Protein AF-A0A9D8E4B7-F1 (afdb_monomer_lite)

Structure (mmCIF, N/CA/C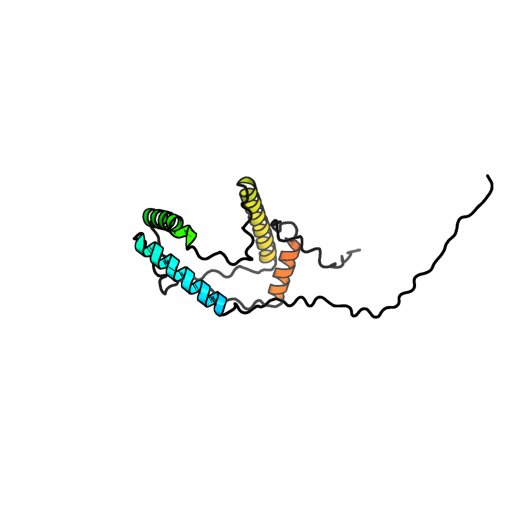/O backbone):
data_AF-A0A9D8E4B7-F1
#
_entry.id   AF-A0A9D8E4B7-F1
#
loop_
_atom_site.group_PDB
_atom_site.id
_atom_site.type_symbol
_atom_site.label_atom_id
_atom_site.label_alt_id
_atom_site.label_comp_id
_atom_site.label_asym_id
_atom_site.label_entity_id
_atom_site.label_seq_id
_atom_site.pdbx_PDB_ins_code
_atom_site.Cartn_x
_atom_site.Cartn_y
_atom_site.Cartn_z
_atom_site.occupancy
_atom_site.B_iso_or_equiv
_atom_site.auth_seq_id
_atom_site.auth_comp_id
_atom_site.auth_asym_id
_atom_site.auth_atom_id
_atom_site.pdbx_PDB_model_num
ATOM 1 N N . MET A 1 1 ? 39.297 -64.237 6.111 1.00 51.44 1 MET A N 1
ATOM 2 C CA . MET A 1 1 ? 38.787 -64.336 4.721 1.00 51.44 1 MET A CA 1
ATOM 3 C C . MET A 1 1 ? 38.110 -65.691 4.539 1.00 51.44 1 MET A C 1
ATOM 5 O O . MET A 1 1 ? 38.642 -66.647 5.094 1.00 51.44 1 MET A O 1
ATOM 9 N N . ARG A 1 2 ? 37.010 -65.733 3.756 1.00 43.41 2 ARG A N 1
ATOM 10 C CA . ARG A 1 2 ? 35.965 -66.787 3.557 1.00 43.41 2 ARG A CA 1
ATOM 11 C C . ARG A 1 2 ? 34.688 -66.526 4.386 1.00 43.41 2 ARG A C 1
ATOM 13 O O . ARG A 1 2 ? 34.843 -66.276 5.571 1.00 43.41 2 ARG A O 1
ATOM 20 N N . THR A 1 3 ? 33.426 -66.574 3.930 1.00 40.16 3 THR A N 1
ATOM 21 C CA . THR A 1 3 ? 32.716 -66.570 2.623 1.00 40.16 3 THR A CA 1
ATOM 22 C C . THR A 1 3 ? 31.227 -66.212 2.930 1.00 40.16 3 THR A C 1
ATOM 24 O O . THR A 1 3 ? 30.773 -66.492 4.033 1.00 40.16 3 THR A O 1
ATOM 27 N N . PHE A 1 4 ? 30.520 -65.572 1.981 1.00 48.31 4 PHE A N 1
ATOM 28 C CA . PHE A 1 4 ? 29.085 -65.173 1.834 1.00 48.31 4 PHE A CA 1
ATOM 29 C C . PHE A 1 4 ? 27.967 -66.131 2.353 1.00 48.31 4 PHE A C 1
ATOM 31 O O . PHE A 1 4 ? 28.305 -67.250 2.729 1.00 48.31 4 PHE A O 1
ATOM 38 N N . PRO A 1 5 ? 26.632 -65.866 2.200 1.00 59.06 5 PRO A N 1
ATOM 39 C CA . PRO A 1 5 ? 25.813 -64.632 2.052 1.00 59.06 5 PRO A CA 1
ATOM 40 C C . PRO A 1 5 ? 24.554 -64.624 2.978 1.00 59.06 5 PRO A C 1
ATOM 42 O O . PRO A 1 5 ? 24.168 -65.653 3.526 1.00 59.06 5 PRO A O 1
ATOM 45 N N . ARG A 1 6 ? 23.810 -63.509 3.080 1.00 45.59 6 ARG A N 1
ATOM 46 C CA . ARG A 1 6 ? 22.377 -63.558 3.451 1.00 45.59 6 ARG A CA 1
ATOM 47 C C . ARG A 1 6 ? 21.525 -62.657 2.554 1.00 45.59 6 ARG A C 1
ATOM 49 O O . ARG A 1 6 ? 21.436 -61.455 2.752 1.00 45.59 6 ARG A O 1
ATOM 56 N N . SER A 1 7 ? 20.943 -63.329 1.565 1.00 42.78 7 SER A N 1
ATOM 57 C CA . SER A 1 7 ? 19.551 -63.238 1.116 1.00 42.78 7 SER A CA 1
ATOM 58 C C . SER A 1 7 ? 18.976 -61.869 0.755 1.00 42.78 7 SER A C 1
ATOM 60 O O . SER A 1 7 ? 18.434 -61.144 1.582 1.00 42.78 7 SER A O 1
ATOM 62 N N . ILE A 1 8 ? 18.961 -61.633 -0.555 1.00 48.47 8 ILE A N 1
ATOM 63 C CA . ILE A 1 8 ? 17.928 -60.864 -1.248 1.00 48.47 8 ILE A CA 1
ATOM 64 C C . ILE A 1 8 ? 16.635 -61.694 -1.224 1.00 48.47 8 ILE A C 1
ATOM 66 O O . ILE A 1 8 ? 16.641 -62.848 -1.648 1.00 48.47 8 ILE A O 1
ATOM 70 N N . ALA A 1 9 ? 15.531 -61.100 -0.775 1.00 42.91 9 ALA A N 1
ATOM 71 C CA . ALA A 1 9 ? 14.185 -61.569 -1.082 1.00 42.91 9 ALA A CA 1
ATOM 72 C C . ALA A 1 9 ? 13.336 -60.360 -1.489 1.00 42.91 9 ALA A C 1
ATOM 74 O O . ALA A 1 9 ? 12.885 -59.569 -0.665 1.00 42.91 9 ALA A O 1
ATOM 75 N N . VAL A 1 10 ? 13.193 -60.222 -2.804 1.00 46.34 10 VAL A N 1
ATOM 76 C CA . VAL A 1 10 ? 12.229 -59.372 -3.500 1.00 46.34 10 VAL A CA 1
ATOM 77 C C .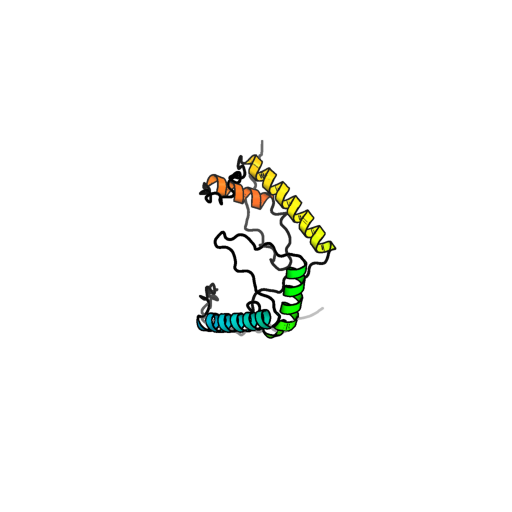 VAL A 1 10 ? 10.856 -60.028 -3.373 1.00 46.34 10 VAL A C 1
ATOM 79 O O . VAL A 1 10 ? 10.728 -61.188 -3.749 1.00 46.34 10 VAL A O 1
ATOM 82 N N . MET A 1 11 ? 9.842 -59.308 -2.892 1.00 42.47 11 MET A N 1
ATOM 83 C CA . MET A 1 11 ? 8.422 -59.606 -3.134 1.00 42.47 11 MET A CA 1
ATOM 84 C C . MET A 1 11 ? 7.584 -58.394 -2.716 1.00 42.47 11 MET A C 1
ATOM 86 O O . MET A 1 11 ? 7.614 -57.989 -1.558 1.00 42.47 11 MET A O 1
ATOM 90 N N . GLY A 1 12 ? 6.851 -57.808 -3.663 1.00 38.09 12 GLY A N 1
ATOM 91 C CA . GLY A 1 12 ? 5.924 -56.715 -3.371 1.00 38.09 12 GLY A CA 1
ATOM 92 C C . GLY A 1 12 ? 5.556 -55.860 -4.577 1.00 38.09 12 GLY A C 1
ATOM 93 O O . GLY A 1 12 ? 5.759 -54.653 -4.557 1.00 38.09 12 GLY A O 1
ATOM 94 N N . VAL A 1 13 ? 5.035 -56.486 -5.633 1.00 51.78 13 VAL A N 1
ATOM 95 C CA . VAL A 1 13 ? 4.313 -55.806 -6.719 1.00 51.78 13 VAL A CA 1
ATOM 96 C C . VAL A 1 13 ? 3.018 -55.218 -6.159 1.00 51.78 13 VAL A C 1
ATOM 98 O O . VAL A 1 13 ? 2.215 -55.975 -5.625 1.00 51.78 13 VAL A O 1
ATOM 101 N N . VAL A 1 14 ? 2.761 -53.923 -6.374 1.00 45.34 14 VAL A N 1
ATOM 102 C CA . VAL A 1 14 ? 1.391 -53.400 -6.519 1.00 45.34 14 VAL A CA 1
ATOM 103 C C . VAL A 1 14 ? 1.376 -52.348 -7.630 1.00 45.34 14 VAL A C 1
ATOM 105 O O . VAL A 1 14 ? 1.637 -51.168 -7.415 1.00 45.34 14 VAL A O 1
ATOM 108 N N . LEU A 1 15 ? 1.057 -52.801 -8.844 1.00 49.78 15 LEU A N 1
ATOM 109 C CA . LEU A 1 15 ? 0.442 -51.969 -9.873 1.00 49.78 15 LEU A CA 1
ATOM 110 C C . LEU A 1 15 ? -1.001 -51.701 -9.430 1.00 49.78 15 LEU A C 1
ATOM 112 O O . LEU A 1 15 ? -1.875 -52.548 -9.597 1.00 49.78 15 LEU A O 1
ATOM 116 N N . GLY A 1 16 ? -1.234 -50.539 -8.830 1.00 36.47 16 GLY A N 1
ATOM 117 C CA . GLY A 1 16 ? -2.566 -50.017 -8.555 1.00 36.47 16 GLY A CA 1
ATOM 118 C C . GLY A 1 16 ? -2.748 -48.707 -9.305 1.00 36.47 16 GLY A C 1
ATOM 119 O O . GLY A 1 16 ? -1.976 -47.774 -9.096 1.00 36.47 16 GLY A O 1
ATOM 120 N N . LEU A 1 17 ? -3.755 -48.647 -10.179 1.00 50.03 17 LEU A N 1
ATOM 121 C CA . LEU A 1 17 ? -4.279 -47.412 -10.754 1.00 50.03 17 LEU A CA 1
ATOM 122 C C . LEU A 1 17 ? -4.642 -46.441 -9.619 1.00 50.03 17 LEU A C 1
ATOM 124 O O . LEU A 1 17 ? -5.733 -46.500 -9.058 1.00 50.03 17 LEU A O 1
ATOM 128 N N . GLY A 1 18 ? -3.723 -45.549 -9.274 1.00 36.06 18 GLY A N 1
ATOM 129 C CA . GLY A 1 18 ? -4.000 -44.396 -8.437 1.00 36.06 18 GLY A CA 1
ATOM 130 C C . GLY A 1 18 ? -4.295 -43.227 -9.351 1.00 36.06 18 GLY A C 1
ATOM 131 O O . GLY A 1 18 ? -3.370 -42.657 -9.925 1.00 36.06 18 GLY A O 1
ATOM 132 N N . ALA A 1 19 ? -5.577 -42.893 -9.506 1.00 45.12 19 ALA A N 1
ATOM 133 C CA . ALA A 1 19 ? -5.996 -41.598 -10.012 1.00 45.12 19 ALA A CA 1
ATOM 134 C C . ALA A 1 19 ? -5.111 -40.534 -9.358 1.00 45.12 19 ALA A C 1
ATOM 136 O O . ALA A 1 19 ? -5.097 -40.407 -8.131 1.00 45.12 19 ALA A O 1
ATOM 137 N N . VAL A 1 20 ? -4.325 -39.818 -10.164 1.00 42.09 20 VAL A N 1
ATOM 138 C CA . VAL A 1 20 ? -3.604 -38.654 -9.669 1.00 42.09 20 VAL A CA 1
ATOM 139 C C . VAL A 1 20 ? -4.698 -37.656 -9.335 1.00 42.09 20 VAL A C 1
ATOM 141 O O . VAL A 1 20 ? -5.215 -36.961 -10.208 1.00 42.09 20 VAL A O 1
ATOM 144 N N . ALA A 1 21 ? -5.111 -37.656 -8.071 1.00 41.84 21 ALA A N 1
ATOM 145 C CA . ALA A 1 21 ? -5.819 -36.554 -7.470 1.00 41.84 21 ALA A CA 1
ATOM 146 C C . ALA A 1 21 ? -4.852 -35.377 -7.552 1.00 41.84 21 ALA A C 1
ATOM 148 O O . ALA A 1 21 ? -4.045 -35.142 -6.657 1.00 41.84 21 ALA A O 1
ATOM 149 N N . VAL A 1 22 ? -4.878 -34.686 -8.691 1.00 42.59 22 VAL A N 1
ATOM 150 C CA . VAL A 1 22 ? -4.409 -33.316 -8.781 1.00 42.59 22 VAL A CA 1
ATOM 151 C C . VAL A 1 22 ? -5.231 -32.605 -7.714 1.00 42.59 22 VAL A C 1
ATOM 153 O O . VAL A 1 22 ? -6.458 -32.577 -7.855 1.00 42.59 22 VAL A O 1
ATOM 156 N N . PRO A 1 23 ? -4.637 -32.097 -6.619 1.00 42.31 23 PRO A N 1
ATOM 157 C CA . PRO A 1 23 ? -5.376 -31.184 -5.782 1.00 42.31 23 PRO A CA 1
ATOM 158 C C . PRO A 1 23 ? -5.682 -30.010 -6.701 1.00 42.31 23 PRO A C 1
ATOM 160 O O . PRO A 1 23 ? -4.802 -29.235 -7.080 1.00 42.31 23 PRO A O 1
ATOM 163 N N . ALA A 1 24 ? -6.933 -29.956 -7.150 1.00 43.97 24 ALA A N 1
ATOM 164 C CA . ALA A 1 24 ? -7.503 -28.769 -7.721 1.00 43.97 24 ALA A CA 1
ATOM 165 C C . ALA A 1 24 ? -7.312 -27.714 -6.639 1.00 43.97 24 ALA A C 1
ATOM 167 O O . ALA A 1 24 ? -8.023 -27.692 -5.636 1.00 43.97 24 ALA A O 1
ATOM 168 N N . PHE A 1 25 ? -6.299 -26.871 -6.815 1.00 42.28 25 PHE A N 1
ATOM 169 C CA . PHE A 1 25 ? -6.280 -25.562 -6.205 1.00 42.28 25 PHE A CA 1
ATOM 170 C C . PHE A 1 25 ? -7.471 -24.836 -6.819 1.00 42.28 25 PHE A C 1
ATOM 172 O O . PHE A 1 25 ? -7.344 -24.101 -7.797 1.00 42.28 25 PHE A O 1
ATOM 179 N N . ALA A 1 26 ? -8.655 -25.121 -6.277 1.00 43.25 26 ALA A N 1
ATOM 180 C CA . ALA A 1 26 ? -9.759 -24.205 -6.309 1.00 43.25 26 ALA A CA 1
ATOM 181 C C . ALA A 1 26 ? -9.172 -22.924 -5.731 1.00 43.25 26 ALA A C 1
ATOM 183 O O . ALA A 1 26 ? -8.887 -22.816 -4.539 1.00 43.25 26 ALA A O 1
ATOM 184 N N . ALA A 1 27 ? -8.864 -21.992 -6.629 1.00 40.91 27 ALA A N 1
ATOM 185 C CA . ALA A 1 27 ? -8.839 -20.599 -6.280 1.00 40.91 27 ALA A CA 1
ATOM 186 C C . ALA A 1 27 ? -10.181 -20.372 -5.597 1.00 40.91 27 ALA A C 1
ATOM 188 O O . ALA A 1 27 ? -11.221 -20.363 -6.252 1.00 40.91 27 ALA A O 1
ATOM 189 N N . ASP A 1 28 ? -10.147 -20.332 -4.270 1.00 37.91 28 ASP A N 1
ATOM 190 C CA . ASP A 1 28 ? -11.299 -20.094 -3.431 1.00 37.91 28 ASP A CA 1
ATOM 191 C C . ASP A 1 28 ? -11.656 -18.616 -3.619 1.00 37.91 28 ASP A C 1
ATOM 193 O O . ASP A 1 28 ? -11.384 -17.736 -2.806 1.00 37.91 28 ASP A O 1
ATOM 197 N N . THR A 1 29 ? -12.202 -18.309 -4.794 1.00 43.34 29 THR A N 1
ATOM 198 C CA . THR A 1 29 ? -12.949 -17.096 -5.081 1.00 43.34 29 THR A CA 1
ATOM 199 C C . THR A 1 29 ? -14.314 -17.261 -4.427 1.00 43.34 29 THR A C 1
ATOM 201 O O . THR A 1 29 ? -15.346 -17.161 -5.090 1.00 43.34 29 THR A O 1
ATOM 204 N N . SER A 1 30 ? -14.335 -17.587 -3.131 1.00 46.91 30 SER A N 1
ATOM 205 C CA . SER A 1 30 ? -15.561 -17.596 -2.356 1.00 46.91 30 SER A CA 1
ATOM 206 C C . SER A 1 30 ? -16.089 -16.178 -2.359 1.00 46.91 30 SER A C 1
ATOM 208 O O . SER A 1 30 ? -15.556 -15.260 -1.728 1.00 46.91 30 SER A O 1
ATOM 210 N N . THR A 1 31 ? -17.147 -15.998 -3.137 1.00 56.56 31 THR A N 1
ATOM 211 C CA . THR A 1 31 ? -18.004 -14.831 -3.033 1.00 56.56 31 THR A CA 1
ATOM 212 C C . THR A 1 31 ? -18.399 -14.744 -1.559 1.00 56.56 31 THR A C 1
ATOM 214 O O . THR A 1 31 ? -18.874 -15.747 -1.030 1.00 56.56 31 THR A O 1
ATOM 217 N N . PRO A 1 32 ? -18.143 -13.619 -0.860 1.00 59.69 32 PRO A N 1
ATOM 218 C CA . PRO A 1 32 ? -18.358 -13.560 0.577 1.00 59.69 32 PRO A CA 1
ATOM 219 C C . PRO A 1 32 ? -19.787 -13.979 0.899 1.00 59.69 32 PRO A C 1
ATOM 221 O O . PRO A 1 32 ? -20.725 -13.357 0.393 1.00 59.69 32 PRO A O 1
ATOM 224 N N . ASP A 1 33 ? -19.908 -15.024 1.712 1.00 75.62 33 ASP A N 1
ATOM 225 C CA . ASP A 1 33 ? -21.177 -15.608 2.114 1.00 75.62 33 ASP A CA 1
ATOM 226 C C . ASP A 1 33 ? -22.155 -14.501 2.584 1.00 75.62 33 ASP A C 1
ATOM 228 O O . ASP A 1 33 ? -21.772 -13.631 3.383 1.00 75.62 33 ASP A O 1
ATOM 232 N N . PRO A 1 34 ? -23.387 -14.446 2.042 1.00 74.00 34 PRO A N 1
ATOM 233 C CA . PRO A 1 34 ? -24.339 -13.381 2.353 1.00 74.00 34 PRO A CA 1
ATOM 234 C C . PRO A 1 34 ? -24.740 -13.375 3.834 1.00 74.00 34 PRO A C 1
ATOM 236 O O . PRO A 1 34 ? -24.959 -12.302 4.400 1.00 74.00 34 PRO A O 1
ATOM 239 N N . GLN A 1 35 ? -24.746 -14.536 4.491 1.00 75.44 35 GLN 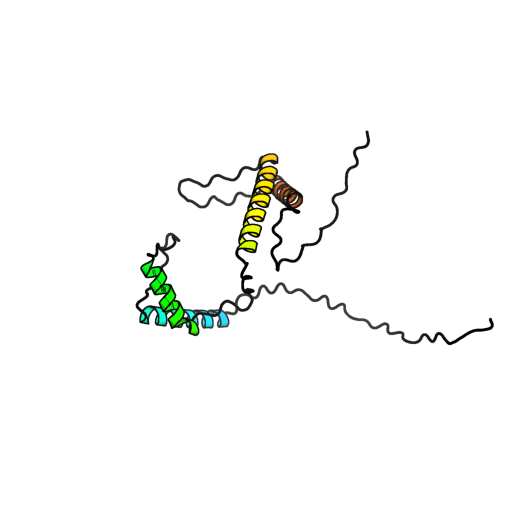A N 1
ATOM 240 C CA . GLN A 1 35 ? -25.017 -14.668 5.920 1.00 75.44 35 GLN A CA 1
ATOM 241 C C . GLN A 1 35 ? -23.859 -14.085 6.748 1.00 75.44 35 GLN A C 1
ATOM 243 O O . GLN A 1 35 ? -24.082 -13.315 7.683 1.00 75.44 35 GLN A O 1
ATOM 248 N N . ALA A 1 36 ? -22.610 -14.321 6.336 1.00 73.62 36 ALA A N 1
ATOM 249 C CA . ALA A 1 36 ? -21.420 -13.710 6.931 1.00 73.62 36 ALA A CA 1
ATOM 250 C C . ALA A 1 36 ? -21.328 -12.190 6.693 1.00 73.62 36 ALA A C 1
ATOM 252 O O . ALA A 1 36 ? -20.644 -11.483 7.443 1.00 73.62 36 ALA A O 1
ATOM 253 N N . ARG A 1 37 ? -21.970 -11.656 5.644 1.00 75.62 37 ARG A N 1
ATOM 254 C CA . ARG A 1 37 ? -22.126 -10.201 5.458 1.00 75.62 37 ARG A CA 1
ATOM 255 C C . ARG A 1 37 ? -23.167 -9.622 6.416 1.00 75.62 37 ARG A C 1
ATOM 257 O O . ARG A 1 37 ? -22.866 -8.616 7.051 1.00 75.62 37 ARG A O 1
ATOM 264 N N . ALA A 1 38 ? -24.325 -10.268 6.558 1.00 79.69 38 ALA A N 1
ATOM 265 C CA . ALA A 1 38 ? -25.395 -9.831 7.459 1.00 79.69 38 ALA A CA 1
ATOM 266 C C . ALA A 1 38 ? -24.973 -9.871 8.941 1.00 79.69 38 ALA A C 1
ATOM 268 O O . ALA A 1 38 ? -25.211 -8.927 9.694 1.00 79.69 38 ALA A O 1
ATOM 269 N N . ALA A 1 39 ? -24.260 -10.923 9.356 1.00 79.88 39 ALA A N 1
ATOM 270 C CA . ALA A 1 39 ? -23.700 -11.011 10.704 1.00 79.88 39 ALA A CA 1
ATOM 271 C C . ALA A 1 39 ? -22.686 -9.886 10.977 1.00 79.88 39 ALA A C 1
ATOM 273 O O . ALA A 1 39 ? -22.678 -9.289 12.052 1.00 79.88 39 ALA A O 1
ATOM 274 N N . ARG A 1 40 ? -21.862 -9.534 9.979 1.00 77.00 40 ARG A N 1
ATOM 275 C CA . ARG A 1 40 ? -20.923 -8.410 10.087 1.00 77.00 40 ARG A CA 1
ATOM 276 C C . ARG A 1 40 ? -21.634 -7.068 10.185 1.00 77.00 40 ARG A C 1
ATOM 278 O O . ARG A 1 40 ? -21.231 -6.264 11.018 1.00 77.00 40 ARG A O 1
ATOM 285 N N . SER A 1 41 ? -22.661 -6.805 9.375 1.00 81.25 41 SER A N 1
ATOM 286 C CA . SER A 1 41 ? -23.407 -5.542 9.475 1.00 81.25 41 SER A CA 1
ATOM 287 C C . SER A 1 41 ? -24.052 -5.377 10.851 1.00 81.25 41 SER A C 1
ATOM 289 O O . SER A 1 41 ? -23.911 -4.310 11.438 1.00 81.25 41 SER A O 1
ATOM 291 N N . ALA A 1 42 ? -24.622 -6.444 11.420 1.00 83.62 42 ALA A N 1
ATOM 292 C CA . ALA A 1 42 ? -25.174 -6.418 12.776 1.00 83.62 42 ALA A CA 1
ATOM 293 C C . ALA A 1 42 ? -24.104 -6.127 13.852 1.00 83.62 42 ALA A C 1
ATOM 295 O O . ALA A 1 42 ? -24.326 -5.309 14.743 1.00 83.62 42 ALA A O 1
ATOM 296 N N . GLN A 1 43 ? -22.908 -6.724 13.747 1.00 83.06 43 GLN A N 1
ATOM 297 C CA . GLN A 1 43 ? -21.786 -6.408 14.647 1.00 83.06 43 GLN A CA 1
ATOM 298 C C . GLN A 1 43 ? -21.319 -4.950 14.507 1.00 83.06 43 GLN A C 1
ATOM 300 O O . GLN A 1 43 ? -21.040 -4.285 15.503 1.00 83.06 43 GLN A O 1
ATOM 305 N N . PHE A 1 44 ? -21.257 -4.425 13.279 1.00 83.94 44 PHE A N 1
ATOM 306 C CA . PHE A 1 44 ? -20.916 -3.021 13.033 1.00 83.94 44 PHE A CA 1
ATOM 307 C C . PHE A 1 44 ? -21.955 -2.057 13.611 1.00 83.94 44 PHE A C 1
ATOM 309 O O . PHE A 1 44 ? -21.580 -1.010 14.136 1.00 83.94 44 PHE A O 1
ATOM 316 N N . GLU A 1 45 ? -23.240 -2.392 13.528 1.00 86.06 45 GLU A N 1
ATOM 317 C CA . GLU A 1 45 ? -24.316 -1.603 14.130 1.00 86.06 45 GLU A CA 1
ATOM 318 C C . GLU A 1 45 ? -24.233 -1.611 15.657 1.00 86.06 45 GLU A C 1
ATOM 320 O O . GLU A 1 45 ? -24.290 -0.542 16.262 1.00 86.06 45 GLU A O 1
ATOM 325 N N . ALA A 1 46 ? -23.984 -2.771 16.274 1.00 85.38 46 ALA A N 1
ATOM 326 C CA . ALA A 1 46 ? -23.767 -2.878 17.718 1.00 85.38 46 ALA A CA 1
ATOM 327 C C . ALA A 1 46 ? -22.546 -2.062 18.183 1.00 85.38 46 ALA A C 1
ATOM 329 O O . ALA A 1 46 ? -22.611 -1.336 19.176 1.00 85.38 46 ALA A O 1
ATOM 330 N N . PHE A 1 47 ? -21.444 -2.114 17.429 1.00 84.44 47 PHE A N 1
ATOM 331 C CA . PHE A 1 47 ? -20.262 -1.292 17.689 1.00 84.44 47 PHE A CA 1
ATOM 332 C C . PHE A 1 47 ? -20.565 0.207 17.557 1.00 84.44 47 PHE A C 1
ATOM 334 O O . PHE A 1 47 ? -20.171 0.996 18.415 1.00 84.44 47 PHE A O 1
ATOM 341 N N . ARG A 1 48 ? -21.306 0.614 16.517 1.00 83.50 48 ARG A N 1
ATOM 342 C CA . ARG A 1 48 ? -21.707 2.013 16.310 1.00 83.50 48 ARG A CA 1
ATOM 343 C C . ARG A 1 48 ? -22.616 2.510 17.435 1.00 83.50 48 ARG A C 1
ATOM 345 O O . ARG A 1 48 ? -22.398 3.615 17.920 1.00 83.50 48 ARG A O 1
ATOM 352 N N . ALA A 1 49 ? -23.583 1.704 17.867 1.00 85.31 49 ALA A N 1
ATOM 353 C CA . ALA A 1 49 ? -24.459 2.034 18.987 1.00 85.31 49 ALA A CA 1
ATOM 354 C C . ALA A 1 49 ? -23.658 2.229 20.286 1.00 85.31 49 ALA A C 1
ATOM 356 O O . ALA A 1 49 ? -23.891 3.187 21.020 1.00 85.31 49 ALA A O 1
ATOM 357 N N . CYS A 1 50 ? -22.649 1.384 20.529 1.00 85.50 50 CYS A N 1
ATOM 358 C CA . CYS A 1 50 ? -21.749 1.533 21.672 1.00 85.50 50 CYS A CA 1
ATOM 359 C C . CYS A 1 50 ? -20.923 2.831 21.605 1.00 85.50 50 CYS A C 1
ATOM 361 O O . CYS A 1 50 ? -20.841 3.557 22.594 1.00 85.50 50 CYS A O 1
ATOM 363 N N . LEU A 1 51 ? -20.373 3.180 20.435 1.00 85.25 51 LEU A N 1
ATOM 364 C CA . LEU A 1 51 ? -19.642 4.442 20.249 1.00 85.25 51 LEU A CA 1
ATOM 365 C C . LEU A 1 51 ? -20.532 5.677 20.450 1.00 85.25 51 LEU A C 1
ATOM 367 O O . LEU A 1 51 ? -20.112 6.637 21.095 1.00 85.25 51 LEU A O 1
ATOM 371 N N . GLN A 1 52 ? -21.770 5.638 19.951 1.00 85.00 52 GLN A N 1
ATOM 372 C CA . GLN A 1 52 ? -22.747 6.709 20.162 1.00 85.00 52 GLN A CA 1
ATOM 373 C C . GLN A 1 52 ? -23.101 6.867 21.647 1.00 85.00 52 GLN A C 1
ATOM 375 O O . GLN A 1 52 ? -23.173 7.993 22.132 1.00 85.00 52 GLN A O 1
ATOM 380 N N . GLY A 1 53 ? -23.241 5.759 22.386 1.00 82.50 53 GLY A N 1
ATOM 381 C CA . GLY A 1 53 ? -23.439 5.777 23.840 1.00 82.50 53 GLY A CA 1
ATOM 382 C C . GLY A 1 53 ? -22.260 6.372 24.623 1.00 82.50 53 GLY A C 1
ATOM 383 O O . GLY A 1 53 ? -22.458 6.919 25.701 1.00 82.50 53 GLY A O 1
ATOM 384 N N . GLN A 1 54 ? -21.049 6.327 24.059 1.00 80.44 54 GLN A N 1
ATOM 385 C CA . GLN A 1 54 ? -19.838 6.965 24.597 1.00 80.44 54 GLN A CA 1
ATOM 386 C C . GLN A 1 54 ? -19.686 8.438 24.163 1.00 80.44 54 GLN A C 1
ATOM 388 O O . GLN A 1 54 ? -18.662 9.061 24.433 1.00 80.44 54 GLN A O 1
ATOM 393 N N . GLY A 1 55 ? -20.679 9.005 23.465 1.00 75.94 55 GLY A N 1
ATOM 394 C CA . GLY A 1 55 ? -20.651 10.391 22.984 1.00 75.94 55 GLY A CA 1
ATOM 395 C C . GLY A 1 55 ? -19.753 10.619 21.765 1.00 75.94 55 GLY A C 1
ATOM 396 O O . GLY A 1 55 ? -19.484 11.761 21.400 1.00 75.94 55 GLY A O 1
ATOM 397 N N . VAL A 1 56 ? -19.288 9.548 21.115 1.00 75.81 56 VAL A N 1
ATOM 398 C CA . VAL A 1 56 ? -18.408 9.618 19.949 1.00 75.81 56 VAL A CA 1
ATOM 399 C C . VAL A 1 56 ? -19.220 9.353 18.687 1.00 75.81 56 VAL A C 1
ATOM 401 O O . VAL A 1 56 ? -19.582 8.217 18.373 1.00 75.81 56 VAL A O 1
ATOM 404 N N . THR A 1 57 ? -19.493 10.407 17.921 1.00 70.25 57 THR A N 1
ATOM 405 C CA . THR A 1 57 ? -20.076 10.279 16.585 1.00 70.25 57 THR A CA 1
ATOM 406 C C . THR A 1 57 ? -18.962 10.046 15.572 1.00 70.25 57 THR A C 1
ATOM 408 O O . THR A 1 57 ? -18.000 10.804 15.467 1.00 70.25 57 THR A O 1
ATOM 411 N N . MET A 1 58 ? -19.057 8.945 14.830 1.00 64.31 58 MET A N 1
ATOM 412 C CA . MET A 1 58 ? -18.118 8.661 13.752 1.00 64.31 58 MET A CA 1
ATOM 413 C C . MET A 1 58 ? -18.425 9.641 12.612 1.00 64.31 58 MET A C 1
ATOM 415 O O . MET A 1 58 ? -19.550 9.595 12.108 1.00 64.31 58 MET A O 1
ATOM 419 N N . PRO A 1 59 ? -17.497 10.533 12.218 1.00 63.62 59 PRO A N 1
ATOM 420 C CA . PRO A 1 59 ? -17.786 11.493 11.165 1.00 63.62 59 PRO A CA 1
ATOM 421 C C . PRO A 1 59 ? -18.115 10.742 9.880 1.00 63.62 59 PRO A C 1
ATOM 423 O O . PRO A 1 59 ? -17.383 9.831 9.469 1.00 63.62 59 PRO A O 1
ATOM 426 N N . GLU A 1 60 ? -19.241 11.108 9.272 1.00 64.12 60 GLU A N 1
ATOM 427 C CA . GLU A 1 60 ? -19.616 10.589 7.968 1.00 64.12 60 GLU A CA 1
ATOM 428 C C . GLU A 1 60 ? -18.501 10.907 6.981 1.00 64.12 60 GLU A C 1
ATOM 430 O O . GLU A 1 60 ? -17.906 11.986 7.003 1.00 64.12 60 GLU A O 1
ATOM 435 N N . ARG A 1 61 ? -18.163 9.928 6.142 1.00 63.31 61 ARG A N 1
ATOM 436 C CA . ARG A 1 61 ? -17.194 10.175 5.084 1.00 63.31 61 ARG A CA 1
ATOM 437 C C . ARG A 1 61 ? -17.854 11.158 4.109 1.00 63.31 61 ARG A C 1
ATOM 439 O O . ARG A 1 61 ? -18.898 10.796 3.570 1.00 63.31 61 ARG A O 1
ATOM 446 N N . PRO A 1 62 ? -17.269 12.346 3.870 1.00 63.16 62 PRO A N 1
ATOM 447 C CA . PRO A 1 62 ? -17.773 13.275 2.869 1.00 63.16 62 PRO A CA 1
ATOM 448 C C . PRO A 1 62 ? -17.950 12.571 1.522 1.00 63.16 62 PRO A C 1
ATOM 450 O O . PRO A 1 62 ? -17.159 11.682 1.182 1.00 63.16 62 PRO A O 1
ATOM 453 N N . ALA A 1 63 ? -18.957 12.982 0.749 1.00 65.31 63 ALA A N 1
ATOM 454 C CA . ALA A 1 63 ? -19.221 12.439 -0.587 1.00 65.31 63 ALA A CA 1
ATOM 455 C C . ALA A 1 63 ? -18.002 12.571 -1.523 1.00 65.31 63 ALA A C 1
ATOM 457 O O . ALA A 1 63 ? -17.797 11.731 -2.396 1.00 65.31 63 ALA A O 1
ATOM 458 N N . ASP A 1 64 ? -17.139 13.554 -1.256 1.00 59.97 64 ASP A N 1
ATOM 459 C CA . ASP A 1 64 ? -15.887 13.817 -1.974 1.00 59.97 64 ASP A CA 1
ATOM 460 C C . ASP A 1 64 ? -14.792 12.761 -1.724 1.00 59.97 64 ASP A C 1
ATOM 462 O O . ASP A 1 64 ? -13.717 12.803 -2.319 1.00 59.97 64 ASP A O 1
ATOM 466 N N . GLY A 1 65 ? -15.021 11.805 -0.815 1.00 58.78 65 GLY A N 1
ATOM 467 C CA . GLY A 1 65 ? -14.061 10.747 -0.486 1.00 58.78 65 GLY A CA 1
ATOM 468 C C . GLY A 1 65 ? -12.864 11.213 0.352 1.00 58.78 65 GLY A C 1
ATOM 469 O O . GLY A 1 65 ? -12.020 10.392 0.727 1.00 58.78 65 GLY A O 1
ATOM 470 N N . SER A 1 66 ? -12.809 12.502 0.687 1.00 62.94 66 SER A N 1
ATOM 471 C CA . SER A 1 66 ? -11.822 13.100 1.581 1.00 62.94 66 SER A CA 1
ATOM 472 C C . SER A 1 66 ? -11.879 12.462 2.968 1.00 62.94 66 SER A C 1
ATOM 474 O O . SER A 1 66 ? -12.939 12.095 3.479 1.00 62.94 66 SER A O 1
ATOM 476 N N . ARG A 1 67 ? -10.716 12.289 3.599 1.00 62.00 67 ARG A N 1
ATOM 477 C CA . ARG A 1 67 ? -10.661 11.790 4.975 1.00 62.00 67 ARG A CA 1
ATOM 478 C C . ARG A 1 67 ? -11.118 12.919 5.908 1.00 62.00 67 ARG A C 1
ATOM 480 O O . ARG A 1 67 ? -10.548 13.999 5.794 1.00 62.00 67 ARG A O 1
ATOM 487 N N . PRO A 1 68 ? -12.072 12.685 6.830 1.00 66.94 68 PRO A N 1
ATOM 488 C CA . PRO A 1 68 ? -12.418 13.681 7.836 1.00 66.94 68 PRO A CA 1
ATOM 489 C C . PRO A 1 68 ? -11.165 14.076 8.618 1.00 66.94 68 PRO A C 1
ATOM 491 O O . PRO A 1 68 ? -10.447 13.196 9.115 1.00 66.94 68 PRO A O 1
ATOM 494 N N . GLU A 1 69 ? -10.889 15.374 8.699 1.00 69.12 69 GLU A N 1
ATOM 495 C CA . GLU A 1 69 ? -9.865 15.882 9.602 1.00 69.12 69 GLU A CA 1
ATOM 496 C C . GLU A 1 69 ? -10.394 15.749 11.026 1.00 69.12 69 GLU A C 1
ATOM 498 O O . GLU A 1 69 ? -11.411 16.325 11.396 1.00 69.12 69 GLU A O 1
ATOM 503 N N . LEU A 1 70 ? -9.734 14.892 11.796 1.00 74.25 70 LEU A N 1
ATOM 504 C CA . LEU A 1 70 ? -10.058 14.640 13.191 1.00 74.25 70 LEU A CA 1
ATOM 505 C C . LEU A 1 70 ? -9.061 15.412 14.039 1.00 74.25 70 LEU A C 1
ATOM 507 O O . LEU A 1 70 ? -7.850 15.240 13.841 1.00 74.25 70 LEU A O 1
ATOM 511 N N . THR A 1 71 ? -9.554 16.201 14.992 1.00 79.62 71 THR A N 1
ATOM 512 C CA . THR A 1 71 ? -8.684 16.834 15.989 1.00 79.62 71 THR A CA 1
ATOM 513 C C . THR A 1 71 ? -8.023 15.771 16.868 1.00 79.62 71 THR A C 1
ATOM 515 O O . THR A 1 71 ? -8.458 14.611 16.922 1.00 79.62 71 THR A O 1
ATOM 518 N N . ASP A 1 72 ? -6.947 16.135 17.564 1.00 79.56 72 ASP A N 1
ATOM 519 C CA . ASP A 1 72 ? -6.278 15.201 18.468 1.00 79.56 72 ASP A CA 1
ATOM 520 C C . ASP A 1 72 ? -7.170 14.777 19.641 1.00 79.56 72 ASP A C 1
ATOM 522 O O . ASP A 1 72 ? -7.129 13.603 20.021 1.00 79.56 72 ASP A O 1
ATOM 526 N N . GLU A 1 73 ? -8.056 15.654 20.133 1.00 77.00 73 GLU A N 1
ATOM 527 C CA . GLU A 1 73 ? -9.054 15.264 21.139 1.00 77.00 73 GLU A CA 1
ATOM 528 C C . GLU A 1 73 ? -10.095 14.290 20.579 1.00 77.00 73 GLU A C 1
ATOM 530 O O . GLU A 1 73 ? -10.456 13.315 21.234 1.00 77.00 73 GLU A O 1
ATOM 535 N N . GLN A 1 74 ? -10.549 14.475 19.337 1.00 79.06 74 GLN A N 1
ATOM 536 C CA . GLN A 1 74 ? -11.472 13.526 18.706 1.00 79.06 74 GLN A CA 1
ATOM 537 C C . GLN A 1 74 ? -10.811 12.166 18.466 1.00 79.06 74 GLN A C 1
ATOM 539 O O . GLN A 1 74 ? -11.445 11.118 18.617 1.00 79.06 74 GLN A O 1
ATOM 544 N N . ARG A 1 75 ? -9.519 12.155 18.112 1.00 79.88 75 ARG A N 1
ATOM 545 C CA . ARG A 1 75 ? -8.738 10.919 17.975 1.00 79.88 75 ARG A CA 1
ATOM 546 C C . ARG A 1 75 ? -8.581 10.193 19.306 1.00 79.88 75 ARG A C 1
ATOM 548 O O . ARG A 1 75 ? -8.693 8.965 19.319 1.00 79.88 75 ARG A O 1
ATOM 555 N N . SER A 1 76 ? -8.299 10.908 20.395 1.00 80.06 76 SER A N 1
ATOM 556 C CA . SER A 1 76 ? -8.164 10.298 21.720 1.00 80.06 76 SER A CA 1
ATOM 557 C C . SER A 1 76 ? -9.511 9.778 22.229 1.00 80.06 76 SER A C 1
ATOM 559 O O . SER A 1 76 ? -9.574 8.631 22.668 1.00 80.06 76 SER A O 1
ATOM 561 N N . ALA A 1 77 ? -10.596 10.537 22.045 1.00 79.12 77 ALA A N 1
ATOM 562 C CA . ALA A 1 77 ? -11.955 10.120 22.387 1.00 79.12 77 ALA A CA 1
ATOM 563 C C . ALA A 1 77 ? -12.398 8.877 21.598 1.00 79.12 77 ALA A C 1
ATOM 565 O O . ALA A 1 77 ? -12.880 7.911 22.185 1.00 79.12 77 ALA A O 1
ATOM 566 N N . MET A 1 78 ? -12.156 8.831 20.281 1.00 80.94 78 MET A N 1
ATOM 567 C CA . MET A 1 78 ? -12.428 7.631 19.476 1.00 80.94 78 MET A CA 1
ATOM 568 C C . MET A 1 78 ? -11.596 6.424 19.904 1.00 80.94 78 MET A C 1
ATOM 570 O O . MET A 1 78 ? -12.083 5.296 19.831 1.00 80.94 78 MET A O 1
ATOM 574 N N . ARG A 1 79 ? -10.343 6.632 20.324 1.00 82.69 79 ARG A N 1
ATOM 575 C CA . ARG A 1 79 ? -9.500 5.543 20.830 1.00 82.69 79 ARG A CA 1
ATOM 576 C C . ARG A 1 79 ? -10.058 4.997 22.141 1.00 82.69 79 ARG A C 1
ATOM 578 O O . ARG A 1 79 ? -10.257 3.792 22.227 1.00 82.69 79 ARG A O 1
ATOM 585 N N . ALA A 1 80 ? -10.378 5.870 23.092 1.00 80.31 80 ALA A N 1
ATOM 586 C CA . ALA A 1 80 ? -10.948 5.488 24.382 1.00 80.31 80 ALA A CA 1
ATOM 587 C C . ALA A 1 80 ? -12.310 4.787 24.226 1.00 80.31 80 ALA A C 1
ATOM 589 O O . ALA A 1 80 ? -12.527 3.719 24.792 1.00 80.31 80 ALA A O 1
ATOM 590 N N . ALA A 1 81 ? -13.201 5.319 23.383 1.00 80.50 81 ALA A N 1
ATOM 591 C CA . ALA A 1 81 ? -14.487 4.687 23.092 1.00 80.50 81 ALA A CA 1
ATOM 592 C C . ALA A 1 81 ? -14.319 3.351 22.346 1.00 80.50 81 ALA A C 1
ATOM 594 O O . ALA A 1 81 ? -15.028 2.386 22.623 1.00 80.50 81 ALA A O 1
ATOM 595 N N . GLY A 1 82 ? -13.348 3.255 21.434 1.00 82.56 82 GLY A N 1
ATOM 596 C CA . GLY A 1 82 ? -13.005 2.006 20.755 1.00 82.56 82 GLY A CA 1
ATOM 597 C C . GLY A 1 82 ? -12.430 0.938 21.691 1.00 82.56 82 GLY A C 1
ATOM 598 O O . GLY A 1 82 ? -12.649 -0.248 21.451 1.00 82.56 82 GLY A O 1
ATOM 599 N N . GLU A 1 83 ? -11.724 1.343 22.748 1.00 82.69 83 GLU A N 1
ATOM 600 C CA . GLU A 1 83 ? -11.244 0.461 23.819 1.00 82.69 83 GLU A CA 1
ATOM 601 C C . GLU A 1 83 ? -12.393 0.010 24.731 1.00 82.69 83 GLU A C 1
ATOM 603 O O . GLU A 1 83 ? -12.507 -1.182 25.013 1.00 82.69 83 GLU A O 1
ATOM 608 N N . ALA A 1 84 ? -13.304 0.914 25.104 1.00 79.81 84 ALA A N 1
ATOM 609 C CA . ALA A 1 84 ? -14.498 0.577 25.884 1.00 79.81 84 ALA A CA 1
ATOM 610 C C . ALA A 1 84 ? -15.445 -0.378 25.129 1.00 79.81 84 ALA A C 1
ATOM 612 O O . ALA A 1 84 ? -16.006 -1.302 25.712 1.00 79.81 84 ALA A O 1
ATOM 613 N N . CYS A 1 85 ? -15.578 -0.193 23.813 1.00 82.75 85 CYS A N 1
ATOM 614 C CA . CYS A 1 85 ? -16.402 -1.018 22.928 1.00 82.75 85 CYS A CA 1
ATOM 615 C C . CYS A 1 85 ? -15.616 -2.163 22.260 1.00 82.75 85 CYS A C 1
ATOM 617 O O . CYS A 1 85 ? -16.075 -2.724 21.260 1.00 82.75 85 CYS A O 1
ATOM 619 N N . ALA A 1 86 ? -14.426 -2.516 22.767 1.00 80.31 86 ALA A N 1
ATOM 620 C CA . ALA A 1 86 ? -13.538 -3.489 22.127 1.00 80.31 86 ALA A CA 1
ATOM 621 C C . ALA A 1 86 ? -14.164 -4.886 21.977 1.00 80.31 86 ALA A C 1
ATOM 623 O O . ALA A 1 86 ? -13.873 -5.574 20.999 1.00 80.31 86 ALA A O 1
ATOM 624 N N . SER A 1 87 ? -15.048 -5.280 22.898 1.00 78.81 87 SER A N 1
ATOM 625 C CA . SER A 1 87 ? -15.784 -6.554 22.868 1.00 78.81 87 SER A CA 1
ATOM 626 C C . SER A 1 87 ? -16.788 -6.657 21.718 1.00 78.81 87 SER A C 1
ATOM 628 O O . SER A 1 87 ? -17.100 -7.756 21.272 1.00 78.81 87 SER A O 1
ATOM 630 N N . LEU A 1 88 ? -17.276 -5.518 21.222 1.00 78.44 88 LEU A N 1
ATOM 631 C CA . LEU A 1 88 ? -18.209 -5.425 20.097 1.00 78.44 88 LEU A CA 1
ATOM 632 C C . LEU A 1 88 ? -17.492 -5.118 18.783 1.00 78.44 88 LEU A C 1
ATOM 634 O O . LEU A 1 88 ? -18.134 -4.985 17.741 1.00 78.44 88 LEU A O 1
ATOM 638 N N . ARG A 1 89 ? -16.164 -4.955 18.816 1.00 76.56 89 ARG A N 1
ATOM 639 C CA . ARG A 1 89 ? -15.397 -4.600 17.631 1.00 76.56 89 ARG A CA 1
ATOM 640 C C . ARG A 1 89 ? -15.488 -5.759 16.636 1.00 76.56 89 ARG A C 1
ATOM 642 O O . ARG A 1 89 ? -15.066 -6.861 16.985 1.00 76.56 89 ARG A O 1
ATOM 649 N N . PRO A 1 90 ? -15.978 -5.522 15.406 1.00 68.75 90 PRO A N 1
ATOM 650 C CA . PRO A 1 90 ? -16.122 -6.584 14.424 1.00 68.75 90 PRO A CA 1
ATOM 651 C C . PRO A 1 90 ? -14.773 -7.259 14.221 1.00 68.75 90 PRO A C 1
ATOM 653 O O . PRO A 1 90 ? -13.752 -6.589 14.000 1.00 68.75 90 PRO A O 1
ATOM 656 N N . GLU A 1 91 ? -14.772 -8.583 14.349 1.00 66.81 91 GLU A N 1
ATOM 657 C CA . GLU A 1 91 ? -13.550 -9.358 14.238 1.00 66.81 91 GLU A CA 1
ATOM 658 C C . GLU A 1 91 ? -12.913 -9.090 12.878 1.00 66.81 91 GLU A C 1
ATOM 660 O O . GLU A 1 91 ? -13.567 -9.013 11.827 1.00 66.81 91 GLU A O 1
ATOM 665 N N . ARG A 1 92 ? -11.592 -8.894 12.897 1.00 60.31 92 ARG A N 1
ATOM 666 C CA . ARG A 1 92 ? -10.832 -8.824 11.654 1.00 60.31 92 ARG A CA 1
ATOM 667 C C . ARG A 1 92 ? -11.101 -10.135 10.914 1.00 60.31 92 ARG A C 1
ATOM 669 O O . ARG A 1 92 ? -11.053 -11.172 11.565 1.00 60.31 92 ARG A O 1
ATOM 676 N N . PRO A 1 93 ? -11.372 -10.112 9.595 1.00 56.91 93 PRO A N 1
ATOM 677 C CA . PRO A 1 93 ? -11.636 -11.338 8.854 1.00 56.91 93 PRO A CA 1
ATOM 678 C C . PRO A 1 93 ? -10.548 -12.366 9.171 1.00 56.91 93 PRO A C 1
ATOM 680 O O . PRO A 1 93 ? -9.367 -12.104 8.909 1.00 56.91 93 PRO A O 1
ATOM 683 N N . ALA A 1 94 ? -10.962 -13.475 9.789 1.00 50.16 94 ALA A N 1
ATOM 684 C CA . ALA A 1 94 ? -10.112 -14.612 10.094 1.00 50.16 94 ALA A CA 1
ATOM 685 C C . ALA A 1 94 ? -9.450 -15.038 8.780 1.00 50.16 94 ALA A C 1
ATOM 687 O O . ALA A 1 94 ? -10.132 -15.399 7.826 1.00 50.16 94 ALA A O 1
ATOM 688 N N . GLY A 1 95 ? -8.137 -14.846 8.672 1.00 49.09 95 GLY A N 1
ATOM 689 C CA . GLY A 1 95 ? -7.402 -15.041 7.418 1.00 49.09 95 GLY A CA 1
ATOM 690 C C . GLY A 1 95 ? -6.550 -13.853 6.983 1.00 49.09 95 GLY A C 1
ATOM 691 O O . GLY A 1 95 ? -5.736 -14.001 6.076 1.00 49.09 95 GLY A O 1
ATOM 692 N N . ARG A 1 96 ? -6.646 -12.686 7.639 1.00 52.78 96 ARG A N 1
ATOM 693 C CA . ARG A 1 96 ? -5.518 -11.747 7.598 1.00 52.78 96 ARG A CA 1
ATOM 694 C C . ARG A 1 96 ? -4.501 -12.162 8.658 1.00 52.78 96 ARG A C 1
ATOM 696 O O . ARG A 1 96 ? -4.838 -12.039 9.833 1.00 52.78 96 ARG A O 1
ATOM 703 N N . PRO A 1 97 ? -3.289 -12.611 8.275 1.00 56.56 97 PRO A N 1
ATOM 704 C CA . PRO A 1 97 ? -2.235 -12.807 9.255 1.00 56.56 97 PRO A CA 1
ATOM 705 C C . PRO A 1 97 ? -2.052 -11.490 10.007 1.00 56.56 97 PRO A C 1
ATOM 707 O O . PRO A 1 97 ? -2.052 -10.412 9.390 1.00 56.56 97 PRO A O 1
ATOM 710 N N . ASP A 1 98 ? -1.951 -11.567 11.334 1.00 57.59 98 ASP A N 1
ATOM 711 C CA . ASP A 1 98 ? -1.511 -10.425 12.117 1.00 57.59 98 ASP A CA 1
ATOM 712 C C . ASP A 1 98 ? -0.224 -9.924 11.481 1.00 57.59 98 ASP A C 1
ATOM 714 O O . ASP A 1 98 ? 0.719 -10.688 11.267 1.00 57.59 98 ASP A O 1
ATOM 718 N N . ARG A 1 99 ? -0.219 -8.648 11.073 1.00 61.03 99 ARG A N 1
ATOM 719 C CA . ARG A 1 99 ? 0.991 -8.066 10.497 1.00 61.03 99 ARG A CA 1
ATOM 720 C C . ARG A 1 99 ? 2.096 -8.287 11.523 1.00 61.03 99 ARG A C 1
ATOM 722 O O . ARG A 1 99 ? 1.904 -7.835 12.658 1.00 61.03 99 ARG A O 1
ATOM 729 N N . PRO A 1 100 ? 3.215 -8.931 11.144 1.00 65.75 100 PRO A N 1
ATOM 730 C CA . PRO A 1 100 ? 4.338 -9.091 12.044 1.00 65.75 100 PRO A CA 1
ATOM 731 C C . PRO A 1 100 ? 4.656 -7.729 12.654 1.00 65.75 100 PRO A C 1
ATOM 733 O O . PRO A 1 100 ? 4.815 -6.736 11.934 1.00 65.75 100 PRO A O 1
ATOM 736 N N . ARG A 1 101 ? 4.653 -7.650 13.987 1.00 73.88 101 ARG A N 1
ATOM 737 C CA . ARG A 1 101 ? 5.091 -6.448 14.693 1.00 73.88 101 ARG A CA 1
ATOM 738 C C . ARG A 1 101 ? 6.593 -6.333 14.462 1.00 73.88 101 ARG A C 1
ATOM 740 O O . ARG A 1 101 ? 7.375 -6.933 15.185 1.00 73.88 101 ARG A O 1
ATOM 747 N N . LEU A 1 102 ? 6.972 -5.603 13.416 1.00 79.69 102 LEU A N 1
ATOM 748 C CA . LEU A 1 102 ? 8.370 -5.339 13.100 1.00 79.69 102 LEU A CA 1
ATOM 749 C C . LEU A 1 102 ? 8.994 -4.505 14.228 1.00 79.69 102 LEU A C 1
ATOM 751 O O . LEU A 1 102 ? 8.426 -3.474 14.627 1.00 79.69 102 LEU A O 1
ATOM 755 N N . SER A 1 103 ? 10.166 -4.920 14.711 1.00 86.75 103 SER A N 1
ATOM 756 C CA . SER A 1 103 ? 10.982 -4.103 15.614 1.00 86.75 103 SER A CA 1
ATOM 757 C C . SER A 1 103 ? 11.312 -2.754 14.962 1.00 86.75 103 SER A C 1
ATOM 759 O O . SER A 1 103 ? 11.115 -2.549 13.761 1.00 86.75 103 SER A O 1
ATOM 761 N N . GLU A 1 104 ? 11.741 -1.773 15.753 1.00 86.81 104 GLU A N 1
ATOM 762 C CA . GLU A 1 104 ? 12.138 -0.474 15.197 1.00 86.81 104 GLU A CA 1
ATOM 763 C C . GLU A 1 104 ? 13.322 -0.608 14.231 1.00 86.81 104 GLU A C 1
ATOM 765 O O . GLU A 1 104 ? 13.267 -0.072 13.126 1.00 86.81 104 GLU A O 1
ATOM 770 N N . GLU A 1 105 ? 14.304 -1.444 14.575 1.00 87.75 105 GLU A N 1
ATOM 771 C CA . GLU A 1 105 ? 15.427 -1.793 13.699 1.00 87.75 105 GLU A CA 1
ATOM 772 C C . GLU A 1 105 ? 14.957 -2.442 12.390 1.00 87.75 105 GLU A C 1
ATOM 774 O O . GLU A 1 105 ? 15.351 -2.011 11.308 1.00 87.75 105 GLU A O 1
ATOM 779 N N . GLN A 1 106 ? 14.035 -3.411 12.457 1.00 87.56 106 GLN A N 1
ATOM 780 C CA . GLN A 1 106 ? 13.463 -4.050 11.265 1.00 87.56 106 GLN A CA 1
ATOM 781 C C . GLN A 1 106 ? 12.688 -3.060 10.390 1.00 87.56 106 GLN A C 1
ATOM 783 O O . GLN A 1 106 ? 12.728 -3.146 9.164 1.00 87.56 106 GLN A O 1
ATOM 788 N N . ARG A 1 107 ? 11.975 -2.103 10.996 1.00 87.44 107 ARG A N 1
ATOM 789 C CA . ARG A 1 107 ? 11.265 -1.052 10.253 1.00 87.44 107 ARG A CA 1
ATOM 790 C C . ARG A 1 107 ? 12.234 -0.122 9.537 1.00 87.44 107 ARG A C 1
ATOM 792 O O . ARG A 1 107 ? 11.952 0.255 8.402 1.00 87.44 107 ARG A O 1
ATOM 799 N N . THR A 1 108 ? 13.339 0.243 10.177 1.00 91.00 108 THR A N 1
ATOM 800 C CA . THR A 1 108 ? 14.381 1.074 9.565 1.00 91.00 108 THR A CA 1
ATOM 801 C C . THR A 1 108 ? 15.061 0.337 8.416 1.00 91.00 108 THR A C 1
ATOM 803 O O . THR A 1 108 ? 15.132 0.884 7.317 1.00 91.00 108 THR A O 1
ATOM 806 N N . ALA A 1 109 ? 15.442 -0.928 8.616 1.00 88.69 109 ALA A N 1
ATOM 807 C CA . ALA A 1 109 ? 16.019 -1.765 7.565 1.00 88.69 109 ALA A CA 1
ATOM 808 C C . ALA A 1 109 ? 15.072 -1.914 6.361 1.00 88.69 109 ALA A C 1
ATOM 810 O O . ALA A 1 109 ? 15.473 -1.697 5.220 1.00 88.69 109 ALA A O 1
ATOM 811 N N . LEU A 1 110 ? 13.785 -2.183 6.608 1.00 88.19 110 LEU A N 1
ATOM 812 C CA . LEU A 1 110 ? 12.786 -2.294 5.545 1.00 88.19 110 LEU A CA 1
ATOM 813 C C . LEU A 1 110 ? 12.607 -0.979 4.771 1.00 88.19 110 LEU A C 1
ATOM 815 O O . LEU A 1 110 ? 12.409 -1.005 3.558 1.00 88.19 110 LEU A O 1
ATOM 819 N N . ARG A 1 111 ? 12.662 0.180 5.442 1.00 90.19 111 ARG A N 1
ATOM 820 C CA . ARG A 1 111 ? 12.592 1.484 4.759 1.00 90.19 111 ARG A CA 1
ATOM 821 C C . ARG A 1 111 ? 13.798 1.710 3.854 1.00 90.19 111 ARG A C 1
ATOM 823 O O . ARG A 1 111 ? 13.588 2.097 2.710 1.00 90.19 111 ARG A O 1
ATOM 830 N N . ALA A 1 112 ? 15.005 1.431 4.344 1.00 91.19 112 ALA A N 1
ATOM 831 C CA . ALA A 1 112 ? 16.228 1.550 3.552 1.00 91.19 112 ALA A CA 1
ATOM 832 C C . ALA A 1 112 ? 16.172 0.649 2.306 1.00 91.19 112 ALA A C 1
ATOM 834 O O . ALA A 1 112 ? 16.435 1.099 1.196 1.00 91.19 112 ALA A O 1
ATOM 835 N N . GLN A 1 113 ? 15.702 -0.591 2.462 1.00 90.06 113 GLN A N 1
ATOM 836 C CA . GLN A 1 113 ? 15.550 -1.531 1.349 1.00 90.06 113 GLN A CA 1
ATOM 837 C C . GLN A 1 113 ? 14.499 -1.073 0.322 1.00 90.06 113 GLN A C 1
ATOM 839 O O . GLN A 1 113 ? 14.689 -1.199 -0.885 1.00 90.06 113 GLN A O 1
ATOM 844 N N . MET A 1 114 ? 13.382 -0.501 0.783 1.00 92.00 114 MET A N 1
ATOM 845 C CA . MET A 1 114 ? 12.369 0.087 -0.100 1.00 92.00 114 MET A CA 1
ATOM 846 C C . MET A 1 114 ? 12.901 1.302 -0.873 1.00 92.00 114 MET A C 1
ATOM 848 O O . MET A 1 114 ? 12.480 1.526 -2.009 1.00 92.00 114 MET A O 1
ATOM 852 N N . GLU A 1 115 ? 13.791 2.089 -0.267 1.00 93.75 115 GLU A N 1
ATOM 853 C CA . GLU A 1 115 ? 14.444 3.236 -0.901 1.00 93.75 115 GLU A CA 1
ATOM 854 C C . GLU A 1 115 ? 15.441 2.792 -1.976 1.00 93.75 115 GLU A C 1
ATOM 856 O O . GLU A 1 115 ? 15.374 3.283 -3.102 1.00 93.75 115 GLU A O 1
ATOM 861 N N . GLU A 1 116 ? 16.269 1.789 -1.682 1.00 91.81 116 GLU A N 1
ATOM 862 C CA . GLU A 1 116 ? 17.185 1.185 -2.654 1.00 91.81 116 GLU A CA 1
ATOM 863 C C . GLU A 1 116 ? 16.424 0.576 -3.842 1.00 91.81 116 GLU A C 1
ATOM 865 O O . GLU A 1 116 ? 16.708 0.877 -5.004 1.00 91.81 116 GLU A O 1
ATOM 870 N N . HIS A 1 117 ? 15.381 -0.215 -3.564 1.00 93.25 117 HIS A N 1
ATOM 871 C CA . HIS A 1 117 ? 14.539 -0.796 -4.608 1.00 93.25 117 HIS A CA 1
ATOM 872 C C . HIS A 1 117 ? 13.884 0.282 -5.478 1.00 93.25 117 HIS A C 1
ATOM 874 O O . HIS A 1 117 ? 13.795 0.139 -6.700 1.00 93.25 117 HIS A O 1
ATOM 880 N N . ARG A 1 118 ? 13.427 1.377 -4.858 1.00 93.06 118 ARG A N 1
ATOM 881 C CA . ARG A 1 118 ? 12.856 2.519 -5.573 1.00 93.06 118 ARG A CA 1
ATOM 882 C C . ARG A 1 118 ? 13.891 3.167 -6.488 1.00 93.06 118 ARG A C 1
ATOM 884 O O . ARG A 1 118 ? 13.566 3.393 -7.649 1.00 93.06 118 ARG A O 1
ATOM 891 N N . ALA A 1 119 ? 15.097 3.438 -5.994 1.00 93.50 119 ALA A N 1
ATOM 892 C CA . ALA A 1 119 ? 16.169 4.040 -6.783 1.00 93.50 119 ALA A CA 1
ATOM 893 C C . ALA A 1 119 ? 16.565 3.154 -7.976 1.00 93.50 119 ALA A C 1
ATOM 895 O O . ALA A 1 119 ? 16.707 3.647 -9.098 1.00 93.50 119 ALA A O 1
ATOM 896 N N . CYS A 1 120 ? 16.651 1.835 -7.768 1.00 94.12 120 CYS A N 1
ATOM 897 C CA . CYS A 1 120 ? 16.892 0.876 -8.845 1.00 94.12 120 CYS A CA 1
ATOM 898 C C . CYS A 1 120 ? 15.780 0.928 -9.904 1.00 94.12 120 CYS A C 1
ATOM 900 O O . CYS A 1 120 ? 16.054 1.094 -11.094 1.00 94.12 120 CYS A O 1
ATOM 902 N N . MET A 1 121 ? 14.513 0.851 -9.480 1.00 93.06 121 MET A N 1
ATOM 903 C CA . MET A 1 121 ? 13.369 0.892 -10.396 1.00 93.06 121 MET A CA 1
ATOM 904 C C . MET A 1 121 ? 13.292 2.213 -11.168 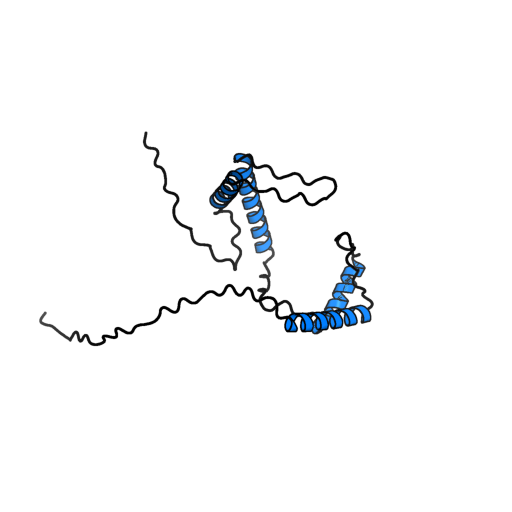1.00 93.06 121 MET A C 1
ATOM 906 O O . MET A 1 121 ? 13.001 2.203 -12.360 1.00 93.06 121 MET A O 1
ATOM 910 N N . GLU A 1 122 ? 13.560 3.342 -10.514 1.00 91.06 122 GLU A N 1
ATOM 911 C CA . GLU A 1 122 ? 13.581 4.664 -11.146 1.00 91.06 122 GLU A CA 1
ATOM 912 C C . GLU A 1 122 ? 14.678 4.758 -12.212 1.00 91.06 122 GLU A C 1
ATOM 914 O O . GLU A 1 122 ? 14.414 5.210 -13.324 1.00 91.06 122 GLU A O 1
ATOM 919 N N . THR A 1 123 ? 15.866 4.223 -11.924 1.00 93.44 123 THR A N 1
ATOM 920 C CA . THR A 1 123 ? 16.987 4.167 -12.874 1.00 93.44 123 THR A CA 1
ATOM 921 C C . THR A 1 123 ? 16.651 3.311 -14.099 1.00 93.44 123 THR A C 1
ATOM 923 O O . THR A 1 123 ? 16.846 3.749 -15.231 1.00 93.44 123 THR A O 1
ATOM 926 N N . GLN A 1 124 ? 16.090 2.114 -13.891 1.00 93.62 124 GLN A N 1
ATOM 927 C CA . GLN A 1 124 ? 15.733 1.191 -14.978 1.00 93.62 124 GLN A CA 1
ATOM 928 C C . GLN A 1 124 ? 14.607 1.732 -15.869 1.00 93.62 124 GLN A C 1
ATOM 930 O O . GLN A 1 124 ? 14.652 1.596 -17.090 1.00 93.62 124 GLN A O 1
ATOM 935 N N . LEU A 1 125 ? 13.591 2.365 -15.276 1.00 91.44 125 LEU A N 1
ATOM 936 C CA . LEU A 1 125 ? 12.481 2.948 -16.035 1.00 91.44 125 LEU A CA 1
ATOM 937 C C . LEU A 1 125 ? 12.894 4.224 -16.769 1.00 91.44 125 LEU A C 1
ATOM 939 O O . LEU A 1 125 ? 12.472 4.424 -17.906 1.00 91.44 125 LEU A O 1
ATOM 943 N N . SER A 1 126 ? 13.760 5.036 -16.158 1.00 91.12 126 SER A N 1
ATOM 944 C CA . SER A 1 126 ? 14.348 6.210 -16.805 1.00 91.12 126 SER A CA 1
ATOM 945 C C . SER A 1 126 ? 15.181 5.815 -18.030 1.00 91.12 126 SER A C 1
ATOM 947 O O . SER A 1 126 ? 15.001 6.388 -19.102 1.00 91.12 126 SER A O 1
ATOM 949 N N . ALA A 1 127 ? 16.003 4.762 -17.924 1.00 89.62 127 ALA A N 1
ATOM 950 C CA . ALA A 1 127 ? 16.766 4.222 -19.054 1.00 89.62 127 ALA A CA 1
ATOM 951 C C . ALA A 1 127 ? 15.873 3.693 -20.194 1.00 89.62 127 ALA A C 1
ATOM 953 O O . ALA A 1 127 ? 16.247 3.777 -21.360 1.00 89.62 127 ALA A O 1
ATOM 954 N N . ALA A 1 128 ? 14.676 3.195 -19.868 1.00 88.00 128 ALA A N 1
ATOM 955 C CA . ALA A 1 128 ? 13.667 2.777 -20.843 1.00 88.00 128 ALA A CA 1
ATOM 956 C C . ALA A 1 128 ? 12.825 3.944 -21.405 1.00 88.00 128 ALA A C 1
ATOM 958 O O . ALA A 1 128 ? 11.875 3.705 -22.149 1.00 88.00 128 ALA A O 1
ATOM 959 N N . GLY A 1 129 ? 13.111 5.195 -21.022 1.00 90.00 129 GLY A N 1
ATOM 960 C CA . GLY A 1 129 ? 12.337 6.372 -21.430 1.00 90.00 129 GLY A CA 1
ATOM 961 C C . GLY A 1 129 ? 10.924 6.433 -20.834 1.00 90.00 129 GLY A C 1
ATOM 962 O O . GLY A 1 129 ? 10.091 7.214 -21.293 1.00 90.00 129 GLY A O 1
ATOM 963 N N . ILE A 1 130 ? 10.626 5.617 -19.817 1.00 85.06 130 ILE A N 1
ATOM 964 C CA . ILE A 1 130 ? 9.313 5.563 -19.170 1.00 85.06 130 ILE A CA 1
ATOM 965 C C . ILE A 1 130 ? 9.300 6.565 -18.021 1.00 85.06 130 ILE A C 1
ATOM 967 O O . ILE A 1 130 ? 9.741 6.277 -16.907 1.00 85.06 130 ILE A O 1
ATOM 971 N N . THR A 1 131 ? 8.753 7.750 -18.280 1.00 80.94 131 THR A N 1
ATOM 972 C CA . THR A 1 131 ? 8.520 8.749 -17.237 1.00 80.94 131 THR A CA 1
ATOM 973 C C . THR A 1 131 ? 7.215 8.472 -16.498 1.00 80.94 131 THR A C 1
ATOM 975 O O . THR A 1 131 ? 6.247 7.910 -17.022 1.00 80.94 131 THR A O 1
ATOM 978 N N . ARG A 1 132 ? 7.186 8.842 -15.217 1.00 77.12 132 ARG A N 1
ATOM 979 C CA . ARG A 1 132 ? 5.975 8.747 -14.408 1.00 77.12 132 ARG A CA 1
ATOM 980 C C . ARG A 1 132 ? 4.969 9.785 -14.920 1.00 77.12 132 ARG A C 1
ATOM 982 O O . ARG A 1 132 ? 5.353 10.947 -15.025 1.00 77.12 132 ARG A O 1
ATOM 989 N N . PRO A 1 133 ? 3.701 9.416 -15.179 1.00 73.25 133 PRO A N 1
ATOM 990 C CA . PRO A 1 133 ? 2.692 10.406 -15.525 1.00 73.25 133 PRO A CA 1
ATOM 991 C C . PRO A 1 133 ? 2.570 11.409 -14.377 1.00 73.25 133 PRO A C 1
ATOM 993 O O . PRO A 1 133 ? 2.389 11.012 -13.217 1.00 73.25 133 PRO A O 1
ATOM 996 N N . GLU A 1 134 ? 2.713 12.695 -14.697 1.00 73.06 134 GLU A N 1
ATOM 997 C CA . GLU A 1 134 ? 2.525 13.764 -13.725 1.00 73.06 134 GLU A CA 1
ATOM 998 C C . GLU A 1 134 ? 1.106 13.705 -13.175 1.00 73.06 134 GLU A C 1
ATOM 1000 O O . GLU A 1 134 ? 0.136 13.414 -13.883 1.00 73.06 134 GLU A O 1
ATOM 1005 N N . ARG A 1 135 ? 0.987 13.932 -11.867 1.00 75.44 135 ARG A N 1
ATOM 1006 C CA . ARG A 1 135 ? -0.326 14.026 -11.251 1.00 75.44 135 ARG A CA 1
ATOM 1007 C C . ARG A 1 135 ? -0.945 15.357 -11.686 1.00 75.44 135 ARG A C 1
ATOM 1009 O O . ARG A 1 135 ? -0.320 16.386 -11.441 1.00 75.44 135 ARG A O 1
ATOM 1016 N N . PRO A 1 136 ? -2.155 15.351 -12.263 1.00 79.25 136 PRO A N 1
ATOM 1017 C CA . PRO A 1 136 ? -2.877 16.579 -12.560 1.00 79.25 136 PRO A CA 1
ATOM 1018 C C . PRO A 1 136 ? -3.004 17.479 -11.317 1.00 79.25 136 PRO A C 1
ATOM 1020 O O . PRO A 1 136 ? -3.257 16.991 -10.210 1.00 79.25 136 PRO A O 1
ATOM 1023 N N . ALA A 1 137 ? -2.804 18.789 -11.494 1.00 81.19 137 ALA A N 1
ATOM 1024 C CA . ALA A 1 137 ? -2.822 19.776 -10.407 1.00 81.19 137 ALA A CA 1
ATOM 1025 C C . ALA A 1 137 ? -4.209 19.950 -9.763 1.00 81.19 137 ALA A C 1
ATOM 1027 O O . ALA A 1 137 ? -4.317 20.400 -8.626 1.00 81.19 137 ALA A O 1
ATOM 1028 N N . ASP A 1 138 ? -5.263 19.545 -10.467 1.00 81.38 138 ASP A N 1
ATOM 1029 C CA . ASP A 1 138 ? -6.646 19.523 -9.987 1.00 81.38 138 ASP A CA 1
ATOM 1030 C C . ASP A 1 138 ? -6.924 18.363 -9.008 1.00 81.38 138 ASP A C 1
ATOM 1032 O O . ASP A 1 138 ? -8.032 18.224 -8.495 1.00 81.38 138 ASP A O 1
ATOM 1036 N N . GLY A 1 139 ? -5.930 17.508 -8.738 1.00 77.44 139 GLY A N 1
ATOM 1037 C CA . GLY A 1 139 ? -6.057 16.374 -7.826 1.00 77.44 139 GLY A CA 1
ATOM 1038 C C . GLY A 1 139 ? -6.800 15.179 -8.422 1.00 77.44 139 GLY A C 1
ATOM 1039 O O . GLY A 1 139 ? -6.840 14.120 -7.772 1.00 77.44 139 GLY A O 1
ATOM 1040 N N . SER A 1 140 ? -7.304 15.307 -9.655 1.00 80.44 140 SER A N 1
ATOM 1041 C CA . SER A 1 140 ? -7.982 14.241 -10.378 1.00 80.44 140 SER A CA 1
ATOM 1042 C C . SER A 1 140 ? -7.083 13.019 -10.477 1.00 80.44 140 SER A C 1
ATOM 1044 O O . SER A 1 140 ? -5.863 13.092 -10.670 1.00 80.44 140 SER A O 1
ATOM 1046 N N . ARG A 1 141 ? -7.692 11.842 -10.313 1.00 72.56 141 ARG A N 1
ATOM 1047 C CA . ARG A 1 141 ? -6.975 10.587 -10.506 1.00 72.56 141 ARG A CA 1
ATOM 1048 C C . ARG A 1 141 ? -6.611 10.503 -11.990 1.00 72.56 141 ARG A C 1
ATOM 1050 O O . ARG A 1 141 ? -7.533 10.490 -12.804 1.00 72.56 141 ARG A O 1
ATOM 1057 N N . PRO A 1 142 ? -5.320 10.416 -12.354 1.00 70.62 142 PRO A N 1
ATOM 1058 C CA . PRO A 1 142 ? -4.961 10.255 -13.751 1.00 70.62 142 PRO A CA 1
ATOM 1059 C C . PRO A 1 142 ? -5.632 8.988 -14.282 1.00 70.62 142 PRO A C 1
ATOM 1061 O O . PRO A 1 142 ? -5.662 7.956 -13.593 1.00 70.62 142 PRO A O 1
ATOM 1064 N N . ALA A 1 143 ? -6.192 9.082 -15.489 1.00 75.06 143 ALA A N 1
ATOM 1065 C CA . ALA A 1 143 ? -6.675 7.913 -16.205 1.00 75.06 143 ALA A CA 1
ATOM 1066 C C . ALA A 1 143 ? -5.542 6.885 -16.241 1.00 75.06 143 ALA A C 1
ATOM 1068 O O . ALA A 1 143 ? -4.383 7.239 -16.464 1.00 75.06 143 ALA A O 1
ATOM 1069 N N . ARG A 1 144 ? -5.855 5.621 -15.943 1.00 73.75 144 ARG A N 1
ATOM 1070 C CA . ARG A 1 144 ? -4.848 4.561 -15.952 1.00 73.75 144 ARG A CA 1
ATOM 1071 C C . ARG A 1 144 ? -4.337 4.444 -17.392 1.00 73.75 144 ARG A C 1
ATOM 1073 O O . ARG A 1 144 ? -5.138 4.057 -18.238 1.00 73.75 144 ARG A O 1
ATOM 1080 N N . PRO A 1 145 ? -3.068 4.778 -17.682 1.00 73.88 145 PRO A N 1
ATOM 1081 C CA . PRO A 1 145 ? -2.571 4.657 -19.039 1.00 73.88 145 PRO A CA 1
ATOM 1082 C C . PRO A 1 145 ? -2.609 3.180 -19.442 1.00 73.88 145 PRO A C 1
ATOM 1084 O O . PRO A 1 145 ? -2.202 2.303 -18.669 1.00 73.88 145 PRO A O 1
ATOM 1087 N N . GLU A 1 146 ? -3.138 2.912 -20.633 1.00 79.94 146 GLU A N 1
ATOM 1088 C CA . GLU A 1 146 ? -3.024 1.614 -21.291 1.00 79.94 146 GLU A CA 1
ATOM 1089 C C . GLU A 1 146 ? -1.531 1.381 -21.557 1.00 79.94 146 GLU A C 1
ATOM 1091 O O . GLU A 1 146 ? -0.920 2.056 -22.381 1.00 79.94 146 GLU A O 1
ATOM 1096 N N . LEU A 1 147 ? -0.914 0.483 -20.786 1.00 84.19 147 LEU A N 1
ATOM 1097 C CA . LEU A 1 147 ? 0.501 0.156 -20.949 1.00 84.19 147 LEU A CA 1
ATOM 1098 C C . LEU A 1 147 ? 0.692 -0.555 -22.286 1.00 84.19 147 LEU A C 1
ATOM 1100 O O . LEU A 1 147 ? 0.134 -1.646 -22.475 1.00 84.19 147 LEU A O 1
ATOM 1104 N N . THR A 1 148 ? 1.527 0.017 -23.155 1.00 89.81 148 THR A N 1
ATOM 1105 C CA . THR A 1 148 ? 1.949 -0.656 -24.386 1.00 89.81 148 THR A CA 1
ATOM 1106 C C . THR A 1 148 ? 2.677 -1.960 -24.049 1.00 89.81 148 THR A C 1
ATOM 1108 O O . THR A 1 148 ? 3.160 -2.165 -22.927 1.00 89.81 148 THR A O 1
ATOM 1111 N N . GLU A 1 149 ? 2.742 -2.882 -25.007 1.00 91.00 149 GLU A N 1
ATOM 1112 C CA . GLU A 1 149 ? 3.466 -4.143 -24.820 1.00 91.00 149 GLU A CA 1
ATOM 1113 C C . GLU A 1 149 ? 4.951 -3.900 -24.510 1.00 91.00 149 GLU A C 1
ATOM 1115 O O . GLU A 1 149 ? 5.501 -4.518 -23.598 1.00 91.00 149 GLU A O 1
ATOM 1120 N N . GLU A 1 150 ? 5.549 -2.909 -25.169 1.00 88.12 150 GLU A N 1
ATOM 1121 C CA . GLU A 1 150 ? 6.923 -2.460 -24.939 1.00 88.12 150 GLU A CA 1
ATOM 1122 C C . GLU A 1 150 ? 7.127 -1.920 -23.516 1.00 88.12 150 GLU A C 1
ATOM 1124 O O . GLU A 1 150 ? 8.038 -2.347 -22.807 1.00 88.12 150 GLU A O 1
ATOM 1129 N N . GLN A 1 151 ? 6.217 -1.071 -23.027 1.00 89.38 151 GLN A N 1
ATOM 1130 C CA . GLN A 1 151 ? 6.266 -0.587 -21.646 1.00 89.38 151 GLN A CA 1
ATOM 1131 C C . GLN A 1 151 ? 6.129 -1.740 -20.649 1.00 89.38 151 GLN A C 1
ATOM 1133 O O . GLN A 1 151 ? 6.847 -1.805 -19.651 1.00 89.38 151 GLN A O 1
ATOM 1138 N N . ARG A 1 152 ? 5.224 -2.687 -20.911 1.00 90.44 152 ARG A N 1
ATOM 1139 C CA . ARG A 1 152 ? 5.026 -3.863 -20.055 1.00 90.44 152 ARG A CA 1
ATOM 1140 C C . ARG A 1 152 ? 6.275 -4.744 -20.007 1.00 90.44 152 ARG A C 1
ATOM 1142 O O . ARG A 1 152 ? 6.611 -5.233 -18.924 1.00 90.44 152 ARG A O 1
ATOM 1149 N N . ALA A 1 153 ? 6.953 -4.919 -21.141 1.00 91.25 153 ALA A N 1
ATOM 1150 C CA . ALA A 1 153 ? 8.227 -5.622 -21.232 1.00 91.25 153 ALA A CA 1
ATOM 1151 C C . ALA A 1 153 ? 9.326 -4.887 -20.448 1.00 91.25 153 ALA A C 1
ATOM 1153 O O . ALA A 1 153 ? 9.997 -5.512 -19.628 1.00 91.25 153 ALA A O 1
ATOM 1154 N N . ALA A 1 154 ? 9.429 -3.563 -20.575 1.00 90.19 154 ALA A N 1
ATOM 1155 C CA . ALA A 1 154 ? 10.373 -2.749 -19.809 1.00 90.19 154 ALA A CA 1
ATOM 1156 C C . ALA A 1 154 ? 10.127 -2.828 -18.289 1.00 90.19 154 ALA A C 1
ATOM 1158 O O . ALA A 1 154 ? 11.058 -3.045 -17.518 1.00 90.19 154 ALA A O 1
ATOM 1159 N N . PHE A 1 155 ? 8.869 -2.775 -17.831 1.00 90.56 155 PHE A N 1
ATOM 1160 C CA . PHE A 1 155 ? 8.532 -2.998 -16.417 1.00 90.56 155 PHE A CA 1
ATOM 1161 C C . PHE A 1 155 ? 8.860 -4.421 -15.940 1.00 90.56 155 PHE A C 1
ATOM 1163 O O . PHE A 1 155 ? 9.120 -4.638 -14.754 1.00 90.56 155 PHE A O 1
ATOM 1170 N N . ALA A 1 156 ? 8.784 -5.428 -16.812 1.00 90.19 156 ALA A N 1
ATOM 1171 C CA . ALA A 1 156 ? 9.202 -6.785 -16.475 1.00 90.19 156 ALA A CA 1
ATOM 1172 C C . ALA A 1 156 ? 10.730 -6.879 -16.355 1.00 90.19 156 ALA A C 1
ATOM 1174 O O . ALA A 1 156 ? 11.204 -7.380 -15.336 1.00 90.19 156 ALA A O 1
ATOM 1175 N N . ALA A 1 157 ? 11.466 -6.318 -17.318 1.00 89.94 157 ALA A N 1
ATOM 1176 C CA . ALA A 1 157 ? 12.925 -6.271 -17.334 1.00 89.94 157 ALA A CA 1
ATOM 1177 C C . ALA A 1 157 ? 13.498 -5.500 -16.131 1.00 89.94 157 ALA A C 1
ATOM 1179 O O . ALA A 1 157 ? 14.377 -6.004 -15.432 1.00 89.94 157 ALA A O 1
ATOM 1180 N N . ALA A 1 158 ? 12.931 -4.332 -15.810 1.00 91.31 158 ALA A N 1
ATOM 1181 C CA . ALA A 1 158 ? 13.303 -3.545 -14.635 1.00 91.31 158 ALA A CA 1
ATOM 1182 C C . ALA A 1 158 ? 13.104 -4.338 -13.333 1.00 91.31 158 ALA A C 1
ATOM 1184 O O . ALA A 1 158 ? 13.977 -4.364 -12.469 1.00 91.31 158 ALA A O 1
ATOM 1185 N N . ARG A 1 159 ? 11.980 -5.058 -13.206 1.00 90.12 159 ARG A N 1
ATOM 1186 C CA . ARG A 1 159 ? 11.718 -5.906 -12.032 1.00 90.12 159 ARG A CA 1
ATOM 1187 C C . ARG A 1 159 ? 12.680 -7.084 -11.917 1.00 90.12 159 ARG A C 1
ATOM 1189 O O . ARG A 1 159 ? 12.978 -7.468 -10.791 1.00 90.12 159 ARG A O 1
ATOM 1196 N N . SER A 1 160 ? 13.117 -7.677 -13.030 1.00 90.00 160 SER A N 1
ATOM 1197 C CA . SER A 1 160 ? 14.146 -8.724 -12.998 1.00 90.00 160 SER A CA 1
ATOM 1198 C C . SER A 1 160 ? 15.527 -8.164 -12.670 1.00 90.00 160 SER A C 1
ATOM 1200 O O . SER A 1 160 ? 16.252 -8.802 -11.922 1.00 90.00 160 SER A O 1
ATOM 1202 N N . ALA A 1 161 ? 15.866 -6.968 -13.157 1.00 89.81 161 ALA A N 1
ATOM 1203 C CA . ALA A 1 161 ? 17.140 -6.318 -12.853 1.00 89.81 161 ALA A CA 1
ATOM 1204 C C . ALA A 1 161 ? 17.236 -5.883 -11.380 1.00 89.81 161 ALA A C 1
ATOM 1206 O O . ALA A 1 161 ? 18.290 -6.001 -10.771 1.00 89.81 161 ALA A O 1
ATOM 1207 N N . CYS A 1 162 ? 16.124 -5.439 -10.786 1.00 91.69 162 CYS A N 1
ATOM 1208 C CA . CYS A 1 162 ? 16.042 -5.047 -9.375 1.00 91.69 162 CYS A CA 1
ATOM 1209 C C . CYS A 1 162 ? 15.575 -6.191 -8.453 1.00 91.69 162 CYS A C 1
ATOM 1211 O O . CYS A 1 162 ? 15.018 -5.925 -7.382 1.00 91.69 162 CYS A O 1
ATOM 1213 N N . ALA A 1 163 ? 15.712 -7.452 -8.883 1.00 86.69 163 ALA A N 1
ATOM 1214 C CA . ALA A 1 163 ? 15.251 -8.605 -8.112 1.00 86.69 163 ALA A CA 1
ATOM 1215 C C . ALA A 1 163 ? 16.034 -8.783 -6.803 1.00 86.69 163 ALA A C 1
ATOM 1217 O O . ALA A 1 163 ? 15.424 -9.137 -5.795 1.00 86.69 163 ALA A O 1
ATOM 1218 N N . ASP A 1 164 ? 17.331 -8.468 -6.808 1.00 82.75 164 ASP A N 1
ATOM 1219 C CA . ASP A 1 164 ? 18.213 -8.610 -5.643 1.00 82.75 164 ASP A CA 1
ATOM 1220 C C . ASP A 1 164 ? 17.938 -7.550 -4.565 1.00 82.75 164 ASP A C 1
ATOM 1222 O O . ASP A 1 164 ? 17.999 -7.841 -3.374 1.00 82.75 164 ASP A O 1
ATOM 1226 N N . SER A 1 165 ? 17.520 -6.342 -4.961 1.00 79.50 165 SER A N 1
ATOM 1227 C CA . SER A 1 165 ? 17.117 -5.273 -4.030 1.00 79.50 165 SER A CA 1
ATOM 1228 C C . SER A 1 165 ? 15.661 -5.400 -3.564 1.00 79.50 165 SER A C 1
ATOM 1230 O O . SER A 1 165 ? 15.110 -4.480 -2.959 1.00 79.50 165 SER A O 1
ATOM 1232 N N . ARG A 1 166 ? 14.959 -6.488 -3.901 1.00 76.38 166 ARG A N 1
ATOM 1233 C CA . ARG A 1 166 ? 13.541 -6.634 -3.564 1.00 76.38 166 ARG A CA 1
ATOM 1234 C C . ARG A 1 166 ? 13.384 -6.862 -2.058 1.00 76.38 166 ARG A C 1
ATOM 1236 O O . ARG A 1 166 ? 14.105 -7.683 -1.499 1.00 76.38 166 ARG A O 1
ATOM 1243 N N . PRO A 1 167 ? 12.4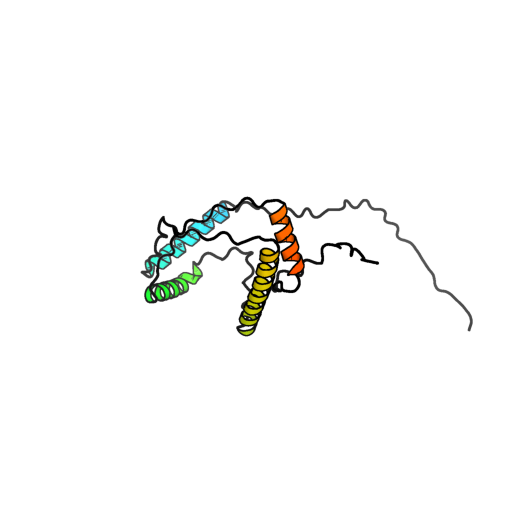17 -6.197 -1.398 1.00 72.88 167 PRO A N 1
ATOM 1244 C CA . PRO A 1 167 ? 12.258 -6.358 0.030 1.00 72.88 167 PRO A CA 1
ATOM 1245 C C . PRO A 1 167 ? 11.887 -7.783 0.415 1.00 72.88 167 PRO A C 1
ATOM 1247 O O . PRO A 1 167 ? 10.843 -8.291 -0.009 1.00 72.88 167 PRO A O 1
ATOM 1250 N N . ASP A 1 168 ? 12.747 -8.404 1.222 1.00 65.38 168 ASP A N 1
ATOM 1251 C CA . ASP A 1 168 ? 12.518 -9.727 1.792 1.00 65.38 168 ASP A CA 1
ATOM 1252 C C . ASP A 1 168 ? 11.510 -9.568 2.931 1.00 65.38 168 ASP A C 1
ATOM 1254 O O . ASP A 1 168 ? 11.826 -9.213 4.069 1.00 65.38 168 ASP A O 1
ATOM 1258 N N . LEU A 1 169 ? 10.232 -9.674 2.570 1.00 62.94 169 LEU A N 1
ATOM 1259 C CA . LEU A 1 169 ? 9.146 -9.590 3.530 1.00 62.94 169 LEU A CA 1
ATOM 1260 C C . LEU A 1 169 ? 8.958 -10.973 4.163 1.00 62.94 169 LEU A C 1
ATOM 1262 O O . LEU A 1 169 ? 8.543 -11.900 3.455 1.00 62.94 169 LEU A O 1
ATOM 1266 N N . PRO A 1 170 ? 9.157 -11.124 5.487 1.00 51.53 170 PRO A N 1
ATOM 1267 C CA . PRO A 1 170 ? 8.899 -12.390 6.156 1.00 51.53 170 PRO A CA 1
ATOM 1268 C C . PRO A 1 170 ? 7.424 -12.767 5.961 1.00 51.53 170 PRO A C 1
ATOM 1270 O O . PRO A 1 170 ? 6.519 -12.031 6.360 1.00 51.53 170 PRO A O 1
ATOM 1273 N N . GLY A 1 171 ? 7.183 -13.898 5.293 1.00 52.88 171 GLY A N 1
ATOM 1274 C CA . GLY A 1 171 ? 5.844 -14.405 4.962 1.00 52.88 171 GLY A CA 1
ATOM 1275 C C . GLY A 1 171 ? 5.487 -14.400 3.471 1.00 52.88 171 GLY A C 1
ATOM 1276 O O . GLY A 1 171 ? 4.500 -15.024 3.090 1.00 52.88 171 GLY A O 1
ATOM 1277 N N . PHE A 1 172 ? 6.298 -13.777 2.612 1.00 50.62 172 PHE A N 1
ATOM 1278 C CA . PHE A 1 172 ? 6.271 -14.009 1.167 1.00 50.62 172 PHE A CA 1
ATOM 1279 C C . PHE A 1 172 ? 7.536 -14.778 0.803 1.00 50.62 172 PHE A C 1
ATOM 1281 O O . PHE A 1 172 ? 8.549 -14.175 0.474 1.00 50.62 172 PHE A O 1
ATOM 1288 N N . GLY A 1 173 ? 7.490 -16.110 0.921 1.00 40.06 173 GLY A N 1
ATOM 1289 C CA . GLY A 1 173 ? 8.638 -16.962 0.604 1.00 40.06 173 GLY A CA 1
ATOM 1290 C C . GLY A 1 173 ? 9.241 -16.628 -0.769 1.00 40.06 173 GLY A C 1
ATOM 1291 O O . GLY A 1 173 ? 8.510 -16.165 -1.657 1.00 40.06 173 GLY A O 1
ATOM 1292 N N . PRO A 1 174 ? 10.554 -16.848 -0.958 1.00 44.34 174 PRO A N 1
ATOM 1293 C CA . PRO A 1 174 ? 11.238 -16.518 -2.197 1.00 44.34 174 PRO A CA 1
ATOM 1294 C C . PRO A 1 174 ? 10.493 -17.179 -3.354 1.00 44.34 174 PRO A C 1
ATOM 1296 O O . PRO A 1 174 ? 10.373 -18.404 -3.435 1.00 44.34 174 PRO A O 1
ATOM 1299 N N . ARG A 1 175 ? 9.947 -16.361 -4.259 1.00 52.53 175 ARG A N 1
ATOM 1300 C CA . ARG A 1 175 ? 9.498 -16.848 -5.562 1.00 52.53 175 ARG A CA 1
ATOM 1301 C C . ARG A 1 175 ? 10.771 -17.303 -6.262 1.00 52.53 175 ARG A C 1
ATOM 1303 O O . ARG A 1 175 ? 11.507 -16.465 -6.771 1.00 52.53 175 ARG A O 1
ATOM 1310 N N . GLY A 1 176 ? 11.046 -18.604 -6.190 1.00 38.56 176 GLY A N 1
ATOM 1311 C CA . GLY A 1 176 ? 12.237 -19.213 -6.767 1.00 38.56 176 GLY A CA 1
ATOM 1312 C C . GLY A 1 176 ? 12.457 -18.767 -8.217 1.00 38.56 176 GLY A C 1
ATOM 1313 O O . GLY A 1 176 ? 11.493 -18.392 -8.899 1.00 38.56 176 GLY A O 1
ATOM 1314 N N . PRO A 1 177 ? 13.715 -18.779 -8.685 1.00 46.09 177 PRO A N 1
ATOM 1315 C CA . PRO A 1 177 ? 14.079 -18.269 -9.997 1.00 46.09 177 PRO A CA 1
ATOM 1316 C C . PRO A 1 177 ? 13.255 -18.988 -11.068 1.00 46.09 177 PRO A C 1
ATOM 1318 O O . PRO A 1 177 ? 13.398 -20.189 -11.297 1.00 46.09 177 PRO A O 1
ATOM 1321 N N . ARG A 1 178 ? 12.358 -18.251 -11.733 1.00 46.00 178 ARG A N 1
ATOM 1322 C CA . ARG A 1 178 ? 11.765 -18.719 -12.985 1.00 46.00 178 ARG A CA 1
ATOM 1323 C C . ARG A 1 178 ? 12.868 -18.670 -14.038 1.00 46.00 178 ARG A C 1
ATOM 1325 O O . ARG A 1 178 ? 13.224 -17.593 -14.490 1.00 46.00 178 ARG A O 1
ATOM 1332 N N . GLY A 1 179 ? 13.400 -19.856 -14.327 1.00 40.22 179 GLY A N 1
ATOM 1333 C CA . GLY A 1 179 ? 14.210 -20.264 -15.475 1.00 40.22 179 GLY A CA 1
ATOM 1334 C C . GLY A 1 179 ? 14.759 -19.181 -16.407 1.00 40.22 179 GLY A C 1
ATOM 1335 O O . GLY A 1 179 ? 14.014 -18.582 -17.171 1.00 40.22 179 GLY A O 1
ATOM 1336 N N . GLY A 1 180 ? 16.088 -19.059 -16.383 1.00 41.50 180 GLY A N 1
ATOM 1337 C CA . GLY A 1 180 ? 16.966 -19.018 -17.556 1.00 41.50 180 GLY A CA 1
ATOM 1338 C C . GLY A 1 180 ? 16.603 -18.074 -18.701 1.00 41.50 180 GLY A C 1
ATOM 1339 O O . GLY A 1 180 ? 15.930 -18.474 -19.645 1.00 41.50 180 GLY A O 1
ATOM 1340 N N . ALA A 1 181 ? 17.201 -16.883 -18.697 1.00 40.09 181 ALA A N 1
ATOM 1341 C CA . ALA A 1 181 ? 17.586 -16.241 -19.949 1.00 40.09 181 ALA A CA 1
ATOM 1342 C C . ALA A 1 181 ? 18.947 -16.826 -20.390 1.00 40.09 181 ALA A C 1
ATOM 1344 O O . ALA A 1 181 ? 19.848 -16.924 -19.550 1.00 40.09 181 ALA A O 1
ATOM 1345 N N . PRO A 1 182 ? 19.124 -17.250 -21.654 1.00 46.75 182 PRO A N 1
ATOM 1346 C CA . PRO A 1 182 ? 20.416 -17.714 -22.139 1.00 46.75 182 PRO A CA 1
ATOM 1347 C C . PRO A 1 182 ? 21.396 -16.540 -22.225 1.00 46.75 182 PRO A C 1
ATOM 1349 O O . PRO A 1 182 ? 21.095 -15.498 -22.808 1.00 46.75 182 PRO A O 1
ATOM 1352 N N . ALA A 1 183 ? 22.583 -16.727 -21.651 1.00 42.56 183 ALA A N 1
ATOM 1353 C CA . ALA A 1 183 ? 23.721 -15.852 -21.871 1.00 42.56 183 ALA A CA 1
ATOM 1354 C C . ALA A 1 183 ? 24.120 -15.934 -23.351 1.00 42.56 183 ALA A C 1
ATOM 1356 O O . ALA A 1 183 ? 24.619 -16.962 -23.810 1.00 42.56 183 ALA A O 1
ATOM 1357 N N . PHE A 1 184 ? 23.8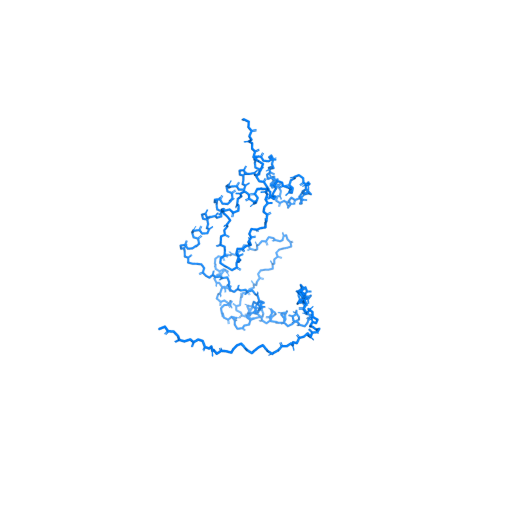90 -14.862 -24.106 1.00 46.72 184 PHE A N 1
ATOM 1358 C CA . PHE A 1 184 ? 24.549 -14.686 -25.392 1.00 46.72 184 PHE A CA 1
ATOM 1359 C C . PHE A 1 184 ? 26.021 -14.380 -25.117 1.00 46.72 184 PHE A C 1
ATOM 1361 O O . PHE A 1 184 ? 26.366 -13.316 -24.607 1.00 46.72 184 PHE A O 1
ATOM 1368 N N . GLY A 1 185 ? 26.879 -15.356 -25.409 1.00 40.47 185 GLY A N 1
ATOM 1369 C CA . GLY A 1 185 ? 28.319 -15.166 -25.437 1.00 40.47 185 GLY A CA 1
ATOM 1370 C C . GLY A 1 185 ? 28.699 -14.270 -26.611 1.00 40.47 185 GLY A C 1
ATOM 1371 O O . GLY A 1 185 ? 28.481 -14.639 -27.762 1.00 40.47 185 GLY A O 1
ATOM 1372 N N . SER A 1 186 ? 29.288 -13.113 -26.316 1.00 43.56 186 SER A N 1
ATOM 1373 C CA . SER A 1 186 ? 30.106 -12.390 -27.287 1.00 43.56 186 SER A CA 1
ATOM 1374 C C . SER A 1 186 ? 31.485 -13.035 -27.317 1.00 43.56 186 SER A C 1
ATOM 1376 O O . SER A 1 186 ? 32.268 -12.890 -26.381 1.00 43.56 186 SER A O 1
ATOM 1378 N N . ALA A 1 187 ? 31.758 -13.754 -28.400 1.00 45.88 187 ALA A N 1
ATOM 1379 C CA . ALA A 1 187 ? 33.103 -14.044 -28.860 1.00 45.88 187 ALA A CA 1
ATOM 1380 C C . ALA A 1 187 ? 33.339 -13.219 -30.130 1.00 45.88 187 ALA A C 1
ATOM 1382 O O . ALA A 1 187 ? 32.699 -13.481 -31.149 1.00 45.88 187 ALA A O 1
ATOM 1383 N N . ALA A 1 188 ? 34.219 -12.224 -30.033 1.00 48.59 188 ALA A N 1
ATOM 1384 C CA . ALA A 1 188 ? 35.072 -11.701 -31.100 1.00 48.59 188 ALA A CA 1
ATOM 1385 C C . ALA A 1 188 ? 36.120 -10.782 -30.464 1.00 48.59 188 ALA A C 1
ATOM 1387 O O . ALA A 1 188 ? 35.703 -9.849 -29.741 1.00 48.59 188 ALA A O 1
#

Radius of gyration: 28.98 Å; chains: 1; bounding box: 64×87×57 Å

Foldseek 3Di:
DDDDDDDDDDDDDDPDPDDPPPVPPPPCPPPPDVVNVVVQVVLVVLLQVQCVVLVQHDDDQPPVNDDDDADPVSVVSCVVSCVVSVVSPRDDPPPPPDQPPQDPVRVVVQVVLVVVLVVLLVVLCVVLVNDDPDQPPVNDDPDDDPQDPSNVVSSVVSCVRSVVSDRPRPPPPPPPDDDDDDDDDDDD

Sequence (188 aa):
MRTFPRSIAVMGVVLGLGAVAVPAFAADTSTPDPQARAARSAQFEAFRACLQGQGVTMPERPADGSRPELTDEQRSAMRAAGEACASLRPERPAGRPDRPRLSEEQRTALRAQMEEHRACMETQLSAAGITRPERPADGSRPARPELTEEQRAAFAAARSACADSRPDLPGFGPRGPRGGAPAFGSAA

pLDDT: mean 70.19, std 17.9, range [36.06, 94.12]

Secondary structure (DSSP, 8-state):
------------------------------PPPHHHHHHHHHHHHHHHHHHHHTT-PPPPPPTT-PPP---HHHHHHHHHHHHHTGGGSPPPPTTSPPPP---HHHHHHHHHHHHHHHHHHHHHHHHTT-PPPPPPTT-PPPP-----HHHHHHHHHHHHHTSTTS---TTS----------------